Protein AF-A0A2D7J6Z0-F1 (afdb_monomer_lite)

Secondary structure (DSSP, 8-state):
--TT---TTEEEEEEEEE-SEEEEEGGGTEEEEE-SEEEEEEEEEE----STT------------TTS-GGGEEEEEEEEETTT--EEEEEEEEGGGS-SSSS-SSS-TTT-TTTTS--TT---SS-SSS-TTT-TTSSSSS-TT--S--B-TTS-B--SHHHHHHHHHHHHH----TTTGGGS-TTSSS--SHHHHHHHHHHHHHT--

Radius of gyration: 27.7 Å; chains: 1; bounding box: 62×42×74 Å

Sequence (209 aa):
MDADMSSSNQKVDIFVVEDNIWSYWQGASSYHNARNVARDWLSTEDLLIDTEGQSQTFSGTFSLSEDWNSDSIKIIATVQNYSTKQIYQVKQVNINDMNPDIDEDGVLNGEDNCVDLYNPGQEDQDNDSIGDVCDPCNNLVYVLGNMNGDTNIEGAPLINLMDVLSLLDYLISGDSYECQEPIMNINDDAHVNIVDAITLVQIIMNGNN

pLDDT: mean 87.45, std 8.26, range [46.09, 96.44]

Structure (mmCIF, N/CA/C/O backbone):
data_AF-A0A2D7J6Z0-F1
#
_entry.id   AF-A0A2D7J6Z0-F1
#
loop_
_atom_site.group_PDB
_atom_site.id
_atom_site.type_symbol
_atom_site.label_atom_id
_atom_site.label_alt_id
_atom_site.label_comp_id
_atom_site.label_asym_id
_atom_site.label_entity_id
_atom_site.label_seq_id
_atom_site.pdbx_PDB_ins_code
_atom_site.Cartn_x
_atom_site.Cartn_y
_atom_site.Cartn_z
_atom_site.occupancy
_atom_site.B_iso_or_equiv
_atom_site.auth_seq_id
_atom_site.auth_comp_id
_atom_site.auth_asym_id
_atom_site.auth_atom_id
_atom_site.pdbx_PDB_model_num
ATOM 1 N N . MET A 1 1 ? -9.854 17.611 2.974 1.00 51.47 1 MET A N 1
ATOM 2 C CA . MET A 1 1 ? -10.430 18.466 4.036 1.00 51.47 1 MET A CA 1
ATOM 3 C C . MET A 1 1 ? -10.834 19.765 3.368 1.00 51.47 1 MET A C 1
ATOM 5 O O . MET A 1 1 ? -10.036 20.256 2.583 1.00 51.47 1 MET A O 1
ATOM 9 N N . ASP A 1 2 ? -12.037 20.285 3.626 1.00 46.09 2 ASP A N 1
ATOM 10 C CA . ASP A 1 2 ? -12.405 21.632 3.161 1.00 46.09 2 ASP A CA 1
ATOM 11 C C . ASP A 1 2 ? -11.424 22.667 3.737 1.00 46.09 2 ASP A C 1
ATOM 13 O O . ASP A 1 2 ? -10.962 22.517 4.871 1.00 46.09 2 ASP A O 1
ATOM 17 N N . ALA A 1 3 ? -11.142 23.726 2.975 1.00 52.97 3 ALA A N 1
ATOM 18 C CA . ALA A 1 3 ? -10.122 24.748 3.254 1.00 52.97 3 ALA A CA 1
ATOM 19 C C . ALA A 1 3 ? -10.262 25.503 4.602 1.00 52.97 3 ALA A C 1
ATOM 21 O O . ALA A 1 3 ? -9.368 26.265 4.963 1.00 52.97 3 ALA A O 1
ATOM 22 N N . ASP A 1 4 ? -11.341 25.273 5.357 1.00 54.41 4 ASP A N 1
ATOM 23 C CA . ASP A 1 4 ? -11.628 25.894 6.658 1.00 54.41 4 ASP A CA 1
ATOM 24 C C . ASP A 1 4 ? -11.439 24.946 7.869 1.00 54.41 4 ASP A C 1
ATOM 26 O O . ASP A 1 4 ? -11.704 25.331 9.013 1.00 54.41 4 ASP A O 1
ATOM 30 N N . MET A 1 5 ? -10.991 23.699 7.669 1.00 59.19 5 MET A N 1
ATOM 31 C CA . MET A 1 5 ? -10.753 22.756 8.771 1.00 59.19 5 MET A CA 1
ATOM 32 C C . MET A 1 5 ? -9.323 22.869 9.318 1.00 59.19 5 MET A C 1
ATOM 34 O O . MET A 1 5 ? -8.372 22.413 8.698 1.00 59.19 5 MET A O 1
ATOM 38 N N . SER A 1 6 ? -9.169 23.433 10.521 1.00 64.50 6 SER A N 1
ATOM 39 C CA . SER A 1 6 ? -7.903 23.391 11.269 1.00 64.50 6 SER A CA 1
ATOM 40 C C . SER A 1 6 ? -7.754 22.064 12.020 1.00 64.50 6 SER A C 1
ATOM 42 O O . SER A 1 6 ? -8.636 21.695 12.798 1.00 64.50 6 SER A O 1
ATOM 44 N N . SER A 1 7 ? -6.611 21.398 11.859 1.00 65.69 7 SER A N 1
ATOM 45 C CA . SER A 1 7 ? -6.176 20.199 12.601 1.00 65.69 7 SER A CA 1
ATOM 46 C C . SER A 1 7 ? -5.909 20.436 14.096 1.00 65.69 7 SER A C 1
ATOM 48 O O . SER A 1 7 ? -5.656 19.496 14.851 1.00 65.69 7 SER A O 1
ATOM 50 N N . SER A 1 8 ? -5.964 21.688 14.567 1.00 76.38 8 SER A N 1
ATOM 51 C CA . SER A 1 8 ? -5.570 22.039 15.931 1.00 76.38 8 SER A CA 1
ATOM 52 C C . SER A 1 8 ? -6.382 21.272 16.983 1.00 76.38 8 SER A C 1
ATOM 54 O O . SER A 1 8 ? -7.611 21.374 17.052 1.00 76.38 8 SER A O 1
ATOM 56 N N . ASN A 1 9 ? -5.677 20.519 17.837 1.00 82.81 9 ASN A N 1
ATOM 57 C CA . ASN A 1 9 ? -6.238 19.650 18.879 1.00 82.81 9 ASN A CA 1
ATOM 58 C C . ASN A 1 9 ? -7.225 18.586 18.368 1.00 82.81 9 ASN A C 1
ATOM 60 O O . ASN A 1 9 ? -8.103 18.147 19.122 1.00 82.81 9 ASN A O 1
ATOM 64 N N . GLN A 1 10 ? -7.093 18.166 17.110 1.00 88.44 10 GLN A N 1
ATOM 65 C CA . GLN A 1 10 ? -7.800 17.006 16.589 1.00 88.44 10 GLN A CA 1
ATOM 66 C C . GLN A 1 10 ? -7.002 15.736 16.866 1.00 88.44 10 GLN A C 1
ATOM 68 O O . GLN A 1 10 ? -5.791 15.687 16.659 1.00 88.44 10 GLN A O 1
ATOM 73 N N . LYS A 1 11 ? -7.698 14.705 17.339 1.00 90.81 11 LYS A N 1
ATOM 74 C CA . LYS A 1 11 ? -7.132 13.375 17.536 1.00 90.81 11 LYS A CA 1
ATOM 75 C C . LYS A 1 11 ? -7.984 12.331 16.839 1.00 90.81 11 LYS A C 1
ATOM 77 O O . LYS A 1 11 ? -9.201 12.508 16.701 1.00 90.81 11 LYS A O 1
ATOM 82 N N . VAL A 1 12 ? -7.326 11.258 16.426 1.00 91.75 12 VAL A N 1
ATOM 83 C CA . VAL A 1 12 ? -7.966 10.033 15.965 1.00 91.75 12 VAL A CA 1
ATOM 84 C C . VAL A 1 12 ? -7.971 9.045 17.117 1.00 91.75 12 VAL A C 1
ATOM 86 O O . VAL A 1 12 ? -6.923 8.741 17.683 1.00 91.75 12 VAL A O 1
ATOM 89 N N . ASP A 1 13 ? -9.155 8.547 17.445 1.00 92.06 13 ASP A N 1
ATOM 90 C CA . ASP A 1 13 ? -9.331 7.461 18.396 1.00 92.06 13 ASP A CA 1
ATOM 91 C C . ASP A 1 13 ? -9.832 6.214 17.682 1.00 92.06 13 ASP A C 1
ATOM 93 O O . ASP A 1 13 ? -10.752 6.294 16.862 1.00 92.06 13 ASP A O 1
ATOM 97 N N . ILE A 1 14 ? -9.234 5.067 18.000 1.00 91.62 14 ILE A N 1
ATOM 98 C CA . ILE A 1 14 ? -9.569 3.776 17.397 1.00 91.62 14 ILE A CA 1
ATOM 99 C C . ILE A 1 14 ? -9.935 2.787 18.503 1.00 91.62 14 ILE A C 1
ATOM 101 O O . ILE A 1 14 ? -9.142 2.519 19.409 1.00 91.62 14 ILE A O 1
ATOM 105 N N . PHE A 1 15 ? -11.136 2.220 18.408 1.00 91.69 15 PHE A N 1
ATOM 106 C CA . PHE A 1 15 ? -11.700 1.297 19.392 1.00 91.69 15 PHE A CA 1
ATOM 107 C C . PHE A 1 15 ? -12.064 -0.037 18.758 1.00 91.69 15 PHE A C 1
ATOM 109 O O . PHE A 1 15 ? -12.627 -0.075 17.660 1.00 91.69 15 PHE A O 1
ATOM 116 N N . VAL A 1 16 ? -11.866 -1.115 19.515 1.00 92.69 16 VAL A N 1
ATOM 117 C CA . VAL A 1 16 ? -12.489 -2.412 19.236 1.00 92.69 16 VAL A CA 1
ATOM 118 C C . VAL A 1 16 ? -13.785 -2.485 20.022 1.00 92.69 16 VAL A C 1
ATOM 120 O O . VAL A 1 16 ? -13.815 -2.280 21.239 1.00 92.69 16 VAL A O 1
ATOM 123 N N . VAL A 1 17 ? -14.875 -2.765 19.323 1.00 94.19 17 VAL A N 1
ATOM 124 C CA . VAL A 1 17 ? -16.220 -2.752 19.881 1.00 94.19 17 VAL A CA 1
ATOM 125 C C . VAL A 1 17 ? -16.895 -4.077 19.580 1.00 94.19 17 VAL A C 1
ATOM 127 O O . VAL A 1 17 ? -16.947 -4.504 18.432 1.00 94.19 17 VAL A O 1
ATOM 130 N N . GLU A 1 18 ? -17.459 -4.696 20.612 1.00 92.94 18 GLU A N 1
ATOM 131 C CA . GLU A 1 18 ? -18.307 -5.873 20.462 1.00 92.94 18 GLU A CA 1
ATOM 132 C C . GLU A 1 18 ? -19.776 -5.455 20.544 1.00 92.94 18 GLU A C 1
ATOM 134 O O . GLU A 1 18 ? -20.202 -4.742 21.463 1.00 92.94 18 GLU A O 1
ATOM 139 N N . ASP A 1 19 ? -20.555 -5.863 19.550 1.00 92.19 19 ASP A N 1
ATOM 140 C CA . ASP A 1 19 ? -21.987 -5.613 19.494 1.00 92.19 19 ASP A CA 1
ATOM 141 C C . ASP A 1 19 ? -22.798 -6.845 19.929 1.00 92.19 19 ASP A C 1
ATOM 143 O O . ASP A 1 19 ? -22.300 -7.961 19.987 1.00 92.19 19 ASP A O 1
ATOM 147 N N . ASN A 1 20 ? -24.078 -6.643 20.240 1.00 90.75 20 ASN A N 1
ATOM 148 C CA . ASN A 1 20 ? -25.047 -7.724 20.459 1.00 90.75 20 ASN A CA 1
ATOM 149 C C . ASN A 1 20 ? -24.684 -8.773 21.545 1.00 90.75 20 ASN A C 1
ATOM 151 O O . ASN A 1 20 ? -24.945 -9.964 21.381 1.00 90.75 20 ASN A O 1
ATOM 155 N N . ILE A 1 21 ? -24.134 -8.339 22.682 1.00 90.50 21 ILE A N 1
ATOM 156 C CA . ILE A 1 21 ? -23.709 -9.240 23.768 1.00 90.50 21 ILE A CA 1
ATOM 157 C C . ILE A 1 21 ? -24.884 -9.575 24.685 1.00 90.50 21 ILE A C 1
ATOM 159 O O . ILE A 1 21 ? -25.426 -8.695 25.364 1.00 90.50 21 ILE A O 1
ATOM 163 N N . TRP A 1 22 ? -25.246 -10.852 24.783 1.00 90.25 22 TRP A N 1
ATOM 164 C CA . TRP A 1 22 ? -26.324 -11.290 25.666 1.00 90.25 22 TRP A CA 1
ATOM 165 C C . TRP A 1 22 ? -25.923 -11.179 27.142 1.00 90.25 22 TRP A C 1
ATOM 167 O O . TRP A 1 22 ? -25.028 -11.877 27.614 1.00 90.25 22 TRP A O 1
ATOM 177 N N . SER A 1 23 ? -26.583 -10.292 27.889 1.00 88.50 23 SER A N 1
ATOM 178 C CA . SER A 1 23 ? -26.212 -9.965 29.271 1.00 88.50 23 SER A CA 1
ATOM 179 C C . SER A 1 23 ? -27.435 -9.807 30.175 1.00 88.50 23 SER A C 1
ATOM 181 O O . SER A 1 23 ? -28.503 -9.373 29.744 1.00 88.50 23 SER A O 1
ATOM 183 N N . TYR A 1 24 ? -27.286 -10.167 31.454 1.00 91.50 24 TYR A N 1
ATOM 184 C CA . TYR A 1 24 ? -28.338 -9.992 32.458 1.00 91.50 24 TYR A CA 1
ATOM 185 C C . TYR A 1 24 ? -28.271 -8.601 33.086 1.00 91.50 24 TYR A C 1
ATOM 187 O O . TYR A 1 24 ? -27.255 -8.219 33.670 1.00 91.50 24 TYR A O 1
ATOM 195 N N . TRP A 1 25 ? -29.359 -7.841 32.996 1.00 90.31 25 TRP A N 1
ATOM 196 C CA . TRP A 1 25 ? -29.419 -6.469 33.487 1.00 90.31 25 TRP A CA 1
ATOM 197 C C . TRP A 1 25 ? -30.133 -6.446 34.832 1.00 90.31 25 TRP A C 1
ATOM 199 O O . TRP A 1 25 ? -31.361 -6.494 34.897 1.00 90.31 25 TRP A O 1
ATOM 209 N N . GLN A 1 26 ? -29.367 -6.332 35.921 1.00 91.69 26 GLN A N 1
ATOM 210 C CA . GLN A 1 26 ? -29.916 -6.359 37.284 1.00 91.69 26 GLN A CA 1
ATOM 211 C C . GLN A 1 26 ? -31.020 -5.311 37.499 1.00 91.69 26 GLN A C 1
ATOM 213 O O . GLN A 1 26 ? -32.045 -5.622 38.099 1.00 91.69 26 GLN A O 1
ATOM 218 N N . GLY A 1 27 ? -30.853 -4.101 36.952 1.00 91.38 27 GLY A N 1
ATOM 219 C CA . GLY A 1 27 ? -31.847 -3.029 37.073 1.00 91.38 27 GLY A CA 1
ATOM 220 C C . GLY A 1 27 ? -33.187 -3.330 36.391 1.00 91.38 27 GLY A C 1
ATOM 221 O O . GLY A 1 27 ? -34.221 -2.870 36.863 1.00 91.38 27 GLY A O 1
ATOM 222 N N . ALA A 1 28 ? -33.184 -4.128 35.320 1.00 90.25 28 ALA A N 1
ATOM 223 C CA . ALA A 1 28 ? -34.382 -4.504 34.567 1.00 90.25 28 ALA A CA 1
ATOM 224 C C . ALA A 1 28 ? -34.867 -5.934 34.877 1.00 90.25 28 ALA A C 1
ATOM 226 O O . ALA A 1 28 ? -35.886 -6.361 34.336 1.00 90.25 28 ALA A O 1
ATOM 227 N N . SER A 1 29 ? -34.136 -6.683 35.716 1.00 94.19 29 SER A N 1
ATOM 228 C CA . SER A 1 29 ? -34.394 -8.094 36.052 1.00 94.19 29 SER A CA 1
ATOM 229 C C . SER A 1 29 ? -34.670 -8.983 34.830 1.00 94.19 29 SER A C 1
ATOM 231 O O . SER A 1 29 ? -35.537 -9.854 34.848 1.00 94.19 29 SER A O 1
ATOM 233 N N . SER A 1 30 ? -33.957 -8.726 33.736 1.00 95.06 30 SER A N 1
ATOM 234 C CA . SER A 1 30 ? -34.176 -9.354 32.432 1.00 95.06 30 SER A CA 1
ATOM 235 C C . SER A 1 30 ? -32.873 -9.430 31.643 1.00 95.06 30 SER A C 1
ATOM 237 O O . SER A 1 30 ? -31.905 -8.723 31.936 1.00 95.06 30 SER A O 1
ATOM 239 N N . TYR A 1 31 ? -32.836 -10.327 30.659 1.00 91.94 31 TYR A N 1
ATOM 240 C CA . TYR A 1 31 ? -31.720 -10.429 29.727 1.00 91.94 31 TYR A CA 1
ATOM 241 C C . TYR A 1 31 ? -31.951 -9.539 28.510 1.00 91.94 31 TYR A C 1
ATOM 243 O O . TYR A 1 31 ? -33.041 -9.530 27.937 1.00 91.94 31 TYR A O 1
ATOM 251 N N . HIS A 1 32 ? -30.903 -8.825 28.111 1.00 92.00 32 HIS A N 1
ATOM 252 C CA . HIS A 1 32 ? -30.892 -7.946 26.950 1.00 92.00 32 HIS A CA 1
ATOM 253 C C . HIS A 1 32 ? -29.538 -8.016 26.235 1.00 92.00 32 HIS A C 1
ATOM 255 O O . HIS A 1 32 ? -28.520 -8.392 26.818 1.00 92.00 32 HIS A O 1
ATOM 261 N N . ASN A 1 33 ? -29.524 -7.614 24.963 1.00 90.75 33 ASN A N 1
ATOM 262 C CA . ASN A 1 33 ? -28.290 -7.449 24.205 1.00 90.75 33 ASN A CA 1
ATOM 263 C C . ASN A 1 33 ? -27.656 -6.097 24.535 1.00 90.75 33 ASN A C 1
ATOM 265 O O . ASN A 1 33 ? -28.218 -5.049 24.206 1.00 90.75 33 ASN A O 1
ATOM 269 N N . ALA A 1 34 ? -26.482 -6.117 25.161 1.00 90.69 34 ALA A N 1
ATOM 270 C CA . ALA A 1 34 ? -25.641 -4.937 25.261 1.00 90.69 34 ALA A CA 1
ATOM 271 C C . ALA A 1 34 ? -25.085 -4.620 23.868 1.00 90.69 34 ALA A C 1
ATOM 273 O O . ALA A 1 34 ? -24.570 -5.498 23.175 1.00 90.69 34 ALA A O 1
ATOM 274 N N . ARG A 1 35 ? -25.252 -3.369 23.440 1.00 91.31 35 ARG A N 1
ATOM 275 C CA . ARG A 1 35 ? -24.878 -2.905 22.104 1.00 91.31 35 ARG A CA 1
ATOM 276 C C . ARG A 1 35 ? -23.649 -2.014 22.181 1.00 91.31 35 ARG A C 1
ATOM 278 O O . ARG A 1 35 ? -23.560 -1.200 23.096 1.00 91.31 35 ARG A O 1
ATOM 285 N N . ASN A 1 36 ? -22.771 -2.119 21.188 1.00 91.19 36 ASN A N 1
ATOM 286 C CA . ASN A 1 36 ? -21.586 -1.270 21.025 1.00 91.19 36 ASN A CA 1
ATOM 287 C C . ASN A 1 36 ? -20.704 -1.165 22.281 1.00 91.19 36 ASN A C 1
ATOM 289 O O . ASN A 1 36 ? -20.314 -0.067 22.683 1.00 91.19 36 ASN A O 1
ATOM 293 N N . VAL A 1 37 ? -20.414 -2.289 22.932 1.00 91.94 37 VAL A N 1
ATOM 294 C CA . VAL A 1 37 ? -19.592 -2.268 24.140 1.00 91.94 37 VAL A CA 1
ATOM 295 C C . VAL A 1 37 ? -18.124 -2.212 23.732 1.00 91.94 37 VAL A C 1
ATOM 297 O O . VAL A 1 37 ? -17.613 -3.147 23.118 1.00 91.94 37 VAL A O 1
ATOM 300 N N . ALA A 1 38 ? -17.447 -1.118 24.081 1.00 91.75 38 ALA A N 1
ATOM 301 C CA . ALA A 1 38 ? -16.010 -0.990 23.878 1.00 91.75 38 ALA A CA 1
ATOM 302 C C . ALA A 1 38 ? -15.279 -2.093 24.653 1.00 91.75 38 ALA A C 1
ATOM 304 O O . ALA A 1 38 ? -15.510 -2.287 25.851 1.00 91.75 38 ALA A O 1
ATOM 305 N N . ARG A 1 39 ? -14.446 -2.843 23.939 1.00 90.69 39 ARG A N 1
ATOM 306 C CA . ARG A 1 39 ? -13.638 -3.938 24.472 1.00 90.69 39 ARG A CA 1
ATOM 307 C C . ARG A 1 39 ? -12.197 -3.529 24.663 1.00 90.69 39 ARG A C 1
ATOM 309 O O . ARG A 1 39 ? -11.614 -3.865 25.687 1.00 90.69 39 ARG A O 1
ATOM 316 N N . ASP A 1 40 ? -11.672 -2.788 23.698 1.00 89.25 40 ASP A N 1
ATOM 317 C CA . ASP A 1 40 ? -10.294 -2.338 23.714 1.00 89.25 40 ASP A CA 1
ATOM 318 C C . ASP A 1 40 ? -10.162 -0.937 23.116 1.00 89.25 40 ASP A C 1
ATOM 320 O O . ASP A 1 40 ? -10.960 -0.518 22.269 1.00 89.25 40 ASP A O 1
ATOM 324 N N . TRP A 1 41 ? -9.146 -0.220 23.581 1.00 87.44 41 TRP A N 1
ATOM 325 C CA . TRP A 1 41 ? -8.800 1.124 23.146 1.00 87.44 41 TRP A CA 1
ATOM 326 C C . TRP A 1 41 ? -7.407 1.076 22.527 1.00 87.44 41 TRP A C 1
ATOM 328 O O . TRP A 1 41 ? -6.407 1.052 23.241 1.00 87.44 41 TRP A O 1
ATOM 338 N N . LEU A 1 42 ? -7.346 1.040 21.195 1.00 83.50 42 LEU A N 1
ATOM 339 C CA . LEU A 1 42 ? -6.110 0.723 20.478 1.00 83.50 42 LEU A CA 1
ATOM 340 C C . LEU A 1 42 ? -5.167 1.911 20.399 1.00 83.50 42 LEU A C 1
ATOM 342 O O . LEU A 1 42 ? -3.971 1.772 20.636 1.00 83.50 42 LEU A O 1
ATOM 346 N N . SER A 1 43 ? -5.705 3.078 20.050 1.00 82.31 43 SER A N 1
ATOM 347 C CA . SER A 1 43 ? -4.895 4.273 19.856 1.00 82.31 43 SER A CA 1
ATOM 348 C C . SER A 1 43 ? -5.699 5.550 20.093 1.00 82.31 43 SER A C 1
ATOM 350 O O . SER A 1 43 ? -6.904 5.603 19.836 1.00 82.31 43 SER A O 1
ATOM 352 N N . THR A 1 44 ? -4.990 6.563 20.590 1.00 86.25 44 THR A N 1
ATOM 353 C CA . THR A 1 44 ? -5.378 7.975 20.605 1.00 86.25 44 THR A CA 1
ATOM 354 C C . THR A 1 44 ? -4.175 8.767 20.119 1.00 86.25 44 THR A C 1
ATOM 356 O O . THR A 1 44 ? -3.239 9.013 20.885 1.00 86.25 44 THR A O 1
ATOM 359 N N . GLU A 1 45 ? -4.200 9.185 18.861 1.00 87.81 45 GLU A N 1
ATOM 360 C CA . GLU A 1 45 ? -3.077 9.872 18.222 1.00 87.81 45 GLU A CA 1
ATOM 361 C C . GLU A 1 45 ? -3.480 11.241 17.686 1.00 87.81 45 GLU A C 1
ATOM 363 O O . GLU A 1 45 ? -4.635 11.481 17.333 1.00 87.81 45 GLU A O 1
ATOM 368 N N . ASP A 1 46 ? -2.520 12.165 17.670 1.00 88.19 46 ASP A N 1
ATOM 369 C CA . ASP A 1 46 ? -2.729 13.509 17.140 1.00 88.19 46 ASP A CA 1
ATOM 370 C C . ASP A 1 46 ? -2.808 13.465 15.608 1.00 88.19 46 ASP A C 1
ATOM 372 O O . ASP A 1 46 ? -1.974 12.848 14.939 1.00 88.19 46 ASP A O 1
ATOM 376 N N . LEU A 1 47 ? -3.821 14.133 15.054 1.00 86.62 47 LEU A N 1
ATOM 377 C CA . LEU A 1 47 ? -3.986 14.272 13.613 1.00 86.62 47 LEU A CA 1
ATOM 378 C C . LEU A 1 47 ? -3.154 15.464 13.125 1.00 86.62 47 LEU A C 1
ATOM 380 O O . LEU A 1 47 ? -3.380 16.591 13.564 1.00 86.62 47 LEU A O 1
ATOM 384 N N . LEU A 1 48 ? -2.211 15.214 12.216 1.00 85.19 48 LEU A N 1
ATOM 385 C CA . LEU A 1 48 ? -1.237 16.205 11.731 1.00 85.19 48 LEU A CA 1
ATOM 386 C C . LEU A 1 48 ? -1.504 16.667 10.287 1.00 85.19 48 LEU A C 1
ATOM 388 O O . LEU A 1 48 ? -0.662 17.319 9.676 1.00 85.19 48 LEU A O 1
ATOM 392 N N . ILE A 1 49 ? -2.649 16.289 9.717 1.00 80.88 49 ILE A N 1
ATOM 393 C CA . ILE A 1 49 ? -3.035 16.647 8.349 1.00 80.88 49 ILE A CA 1
ATOM 394 C C . ILE A 1 49 ? -3.527 18.098 8.332 1.00 80.88 49 ILE A C 1
ATOM 396 O O . ILE A 1 49 ? -4.592 18.391 8.872 1.00 80.88 49 ILE A O 1
ATOM 400 N N . ASP A 1 50 ? -2.779 18.978 7.666 1.00 75.19 50 ASP A N 1
ATOM 401 C CA . ASP A 1 50 ? -3.043 20.424 7.650 1.00 75.19 50 ASP A CA 1
ATOM 402 C C . ASP A 1 50 ? -3.475 20.952 6.275 1.00 75.19 50 ASP A C 1
ATOM 404 O O . ASP A 1 50 ? -4.047 22.038 6.177 1.00 75.19 50 ASP A O 1
ATOM 408 N N . THR A 1 51 ? -3.188 20.212 5.201 1.00 75.38 51 THR A N 1
ATOM 409 C CA . THR A 1 51 ? -3.444 20.646 3.817 1.00 75.38 51 THR A CA 1
ATOM 410 C C . THR A 1 51 ? -4.200 19.594 3.011 1.00 75.38 51 THR A C 1
ATOM 412 O O . THR A 1 51 ? -4.194 18.403 3.324 1.00 75.38 51 THR A O 1
ATOM 415 N N . GLU A 1 52 ? -4.897 20.040 1.966 1.00 74.31 52 GLU A N 1
ATOM 416 C CA . GLU A 1 52 ? -5.615 19.149 1.059 1.00 74.31 52 GLU A CA 1
ATOM 417 C C . GLU A 1 52 ? -4.639 18.239 0.293 1.00 74.31 52 GLU A C 1
ATOM 419 O O . GLU A 1 52 ? -3.581 18.680 -0.146 1.00 74.31 52 GLU A O 1
ATOM 424 N N . GLY A 1 53 ? -4.986 16.956 0.155 1.00 75.00 53 GLY A N 1
ATOM 425 C CA . GLY A 1 53 ? -4.149 15.943 -0.500 1.00 75.00 53 GLY A CA 1
ATOM 426 C C . GLY A 1 53 ? -3.163 15.219 0.423 1.00 75.00 53 GLY A C 1
ATOM 427 O O . GLY A 1 53 ? -2.623 14.191 0.029 1.00 75.00 53 GLY A O 1
ATOM 428 N N . GLN A 1 54 ? -2.959 15.687 1.659 1.00 79.25 54 GLN A N 1
ATOM 429 C CA . GLN A 1 54 ? -2.177 14.948 2.651 1.00 79.25 54 GLN A CA 1
ATOM 430 C C . GLN A 1 54 ? -2.966 13.762 3.221 1.00 79.25 54 GLN A C 1
ATOM 432 O O . GLN A 1 54 ? -4.162 13.864 3.509 1.00 79.25 54 GLN A O 1
ATOM 437 N N . SER A 1 55 ? -2.271 12.648 3.433 1.00 82.81 55 SER A N 1
ATOM 438 C CA . SER A 1 55 ? -2.770 11.467 4.131 1.00 82.81 55 SER A CA 1
ATOM 439 C C . SER A 1 55 ? -1.874 11.150 5.329 1.00 82.81 55 SER A C 1
ATOM 441 O O . SER A 1 55 ? -0.692 11.493 5.361 1.00 82.81 55 SER A O 1
ATOM 443 N N . GLN A 1 56 ? -2.454 10.518 6.345 1.00 84.19 56 GLN A N 1
ATOM 444 C CA . GLN A 1 56 ? -1.736 10.016 7.511 1.00 84.19 56 GLN A CA 1
ATOM 445 C C . GLN A 1 56 ? -2.281 8.632 7.839 1.00 84.19 56 GLN A C 1
ATOM 447 O O . GLN A 1 56 ? -3.498 8.431 7.872 1.00 84.19 56 GLN A O 1
ATOM 452 N N . THR A 1 57 ? -1.373 7.696 8.091 1.00 84.44 57 THR A N 1
ATOM 453 C CA . THR A 1 57 ? -1.709 6.311 8.415 1.00 84.44 57 THR A CA 1
ATOM 454 C C . THR A 1 57 ? -1.505 6.071 9.901 1.00 84.44 57 THR A C 1
ATOM 456 O O . THR A 1 57 ? -0.450 6.384 10.449 1.00 84.44 57 THR A O 1
ATOM 459 N N . PHE A 1 58 ? -2.517 5.485 10.533 1.00 84.25 58 PHE A N 1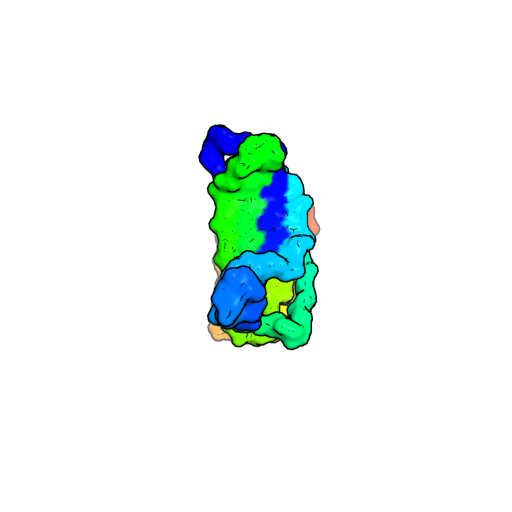
ATOM 460 C CA . PHE A 1 58 ? -2.477 5.020 11.914 1.00 84.25 58 PHE A CA 1
ATOM 461 C C . PHE A 1 58 ? -2.504 3.497 11.897 1.00 84.25 58 PHE A C 1
ATOM 463 O O . PHE A 1 58 ? -3.276 2.903 11.143 1.00 84.25 58 PHE A O 1
ATOM 470 N N . SER A 1 59 ? -1.667 2.867 12.714 1.00 80.44 59 SER A N 1
ATOM 471 C CA . SER A 1 59 ? -1.572 1.410 12.789 1.00 80.44 59 SER A CA 1
ATOM 472 C C . SER A 1 59 ? -1.703 0.947 14.232 1.00 80.44 59 SER A C 1
ATOM 474 O O . SER A 1 59 ? -1.363 1.663 15.171 1.00 80.44 59 SER A O 1
ATOM 476 N N . GLY A 1 60 ? -2.243 -0.251 14.414 1.00 81.44 60 GLY A N 1
ATOM 477 C CA . GLY A 1 60 ? -2.446 -0.843 15.724 1.00 81.44 60 GLY A CA 1
ATOM 478 C C . GLY A 1 60 ? -2.765 -2.320 15.589 1.00 81.44 60 GLY A C 1
ATOM 479 O O . GLY A 1 60 ? -3.220 -2.780 14.544 1.00 81.44 60 GLY A O 1
ATOM 480 N N . THR A 1 61 ? -2.523 -3.064 16.658 1.00 83.44 61 THR A N 1
ATOM 481 C CA . THR A 1 61 ? -2.778 -4.503 16.715 1.00 83.44 61 THR A CA 1
ATOM 482 C C . THR A 1 61 ? -3.610 -4.813 17.939 1.00 83.44 61 THR A C 1
ATOM 484 O O . THR A 1 61 ? -3.382 -4.239 19.003 1.00 83.44 61 THR A O 1
ATOM 487 N N . PHE A 1 62 ? -4.524 -5.763 17.810 1.00 86.38 62 PHE A N 1
ATOM 488 C CA . PHE A 1 62 ? -5.290 -6.285 18.930 1.00 86.38 62 PHE A CA 1
ATOM 489 C C . PHE A 1 62 ? -5.411 -7.796 18.811 1.00 86.38 62 PHE A C 1
ATOM 491 O O . PHE A 1 62 ? -5.180 -8.375 17.751 1.00 86.38 62 PHE A O 1
ATOM 498 N N . SER A 1 63 ? -5.753 -8.444 19.916 1.00 86.25 63 SER A N 1
ATOM 499 C CA . SER A 1 63 ? -5.992 -9.882 19.955 1.00 86.25 63 SER A CA 1
ATOM 500 C C . SER A 1 63 ? -7.429 -10.138 20.371 1.00 86.25 63 SER A C 1
ATOM 502 O O . SER A 1 63 ? -7.937 -9.507 21.298 1.00 86.25 63 SER A O 1
ATOM 504 N N . LEU A 1 64 ? -8.089 -11.063 19.680 1.00 84.50 64 LEU A N 1
ATOM 505 C CA . LEU A 1 64 ? -9.432 -11.496 20.041 1.00 84.50 64 LEU A CA 1
ATOM 506 C C . LEU A 1 64 ? -9.359 -12.397 21.275 1.00 84.50 64 LEU A C 1
ATOM 508 O O . LEU A 1 64 ? -8.604 -13.368 21.298 1.00 84.50 64 LEU A O 1
ATOM 512 N N . SER A 1 65 ? -10.145 -12.069 22.298 1.00 84.81 65 SER A N 1
ATOM 513 C CA . SER A 1 65 ? -10.344 -12.963 23.440 1.00 84.81 65 SER A CA 1
ATOM 514 C C . SER A 1 65 ? -11.237 -14.139 23.041 1.00 84.81 65 SER A C 1
ATOM 516 O O . SER A 1 65 ? -12.184 -13.959 22.276 1.00 84.81 65 SER A O 1
ATOM 518 N N . GLU A 1 66 ? -11.000 -15.317 23.623 1.00 84.12 66 GLU A N 1
ATOM 519 C CA . GLU A 1 66 ? -11.855 -16.504 23.443 1.00 84.12 66 GLU A CA 1
ATOM 520 C C . GLU A 1 66 ? -13.301 -16.277 23.925 1.00 84.12 66 GLU A C 1
ATOM 522 O O . GLU A 1 66 ? -14.224 -16.951 23.475 1.00 84.12 66 GLU A O 1
ATOM 527 N N . ASP A 1 67 ? -13.506 -15.308 24.821 1.00 83.62 67 ASP A N 1
ATOM 528 C CA . ASP A 1 67 ? -14.818 -14.964 25.379 1.00 83.62 67 ASP A CA 1
ATOM 529 C C . ASP A 1 67 ? -15.647 -14.022 24.483 1.00 83.62 67 ASP A C 1
ATOM 531 O O . ASP A 1 67 ? -16.769 -13.658 24.848 1.00 83.62 67 ASP A O 1
ATOM 535 N N . TRP A 1 68 ? -15.099 -13.555 23.357 1.00 86.25 68 TRP A N 1
ATOM 536 C CA . TRP A 1 68 ? -15.764 -12.602 22.464 1.00 86.25 68 TRP A CA 1
ATOM 537 C C . TRP A 1 68 ? -16.394 -13.310 21.269 1.00 86.25 68 TRP A C 1
ATOM 539 O O . TRP A 1 68 ? -15.850 -14.277 20.738 1.00 86.25 68 TRP A O 1
ATOM 549 N N . ASN A 1 69 ? -17.521 -12.792 20.788 1.00 85.19 69 ASN A N 1
ATOM 550 C CA . ASN A 1 69 ? -18.098 -13.245 19.530 1.00 85.19 69 ASN A CA 1
ATOM 551 C C . ASN A 1 69 ? -17.471 -12.485 18.352 1.00 85.19 69 ASN A C 1
ATOM 553 O O . ASN A 1 69 ? -17.863 -11.346 18.093 1.00 85.19 69 ASN A O 1
ATOM 557 N N . SER A 1 70 ? -16.552 -13.128 17.621 1.00 81.56 70 SER A N 1
ATOM 558 C CA . SER A 1 70 ? -15.852 -12.557 16.456 1.00 81.56 70 SER A CA 1
ATOM 559 C C . SER A 1 70 ? -16.797 -11.950 15.417 1.00 81.56 70 SER A C 1
ATOM 561 O O . SER A 1 70 ? -16.523 -10.865 14.915 1.00 81.56 70 SER A O 1
ATOM 563 N N . ASP A 1 71 ? -17.954 -12.570 15.173 1.00 84.38 71 ASP A N 1
ATOM 564 C CA . ASP A 1 71 ? -18.922 -12.102 14.169 1.00 84.38 71 ASP A CA 1
ATOM 565 C C . ASP A 1 71 ? -19.575 -10.768 14.540 1.00 84.38 71 ASP A C 1
ATOM 567 O O . ASP A 1 71 ? -20.135 -10.064 13.696 1.00 84.38 71 ASP A O 1
ATOM 571 N N . SER A 1 72 ? -19.521 -10.416 15.824 1.00 89.44 72 SER A N 1
ATOM 572 C CA . SER A 1 72 ? -20.080 -9.178 16.360 1.00 89.44 72 SER A CA 1
ATOM 573 C C . SER A 1 72 ? -19.011 -8.134 16.692 1.00 89.44 72 SER A C 1
ATOM 575 O O . SER A 1 72 ? -19.342 -7.102 17.284 1.00 89.44 72 SER A O 1
ATOM 577 N N . ILE A 1 73 ? -17.749 -8.369 16.318 1.00 90.94 73 ILE A N 1
ATOM 578 C CA . ILE A 1 73 ? -16.659 -7.413 16.518 1.00 90.94 73 ILE A CA 1
ATOM 579 C C . ILE A 1 73 ? -16.592 -6.422 15.359 1.00 90.94 73 ILE A C 1
ATOM 581 O O . ILE A 1 73 ? -16.702 -6.757 14.181 1.00 90.94 73 ILE A O 1
ATOM 585 N N . LYS A 1 74 ? -16.367 -5.161 15.709 1.00 92.50 74 LYS A N 1
ATOM 586 C CA . LYS A 1 74 ? -16.124 -4.081 14.762 1.00 92.50 74 LYS A CA 1
ATOM 587 C C . LYS A 1 74 ? -15.064 -3.125 15.275 1.00 92.50 74 LYS A C 1
ATOM 589 O O . LYS A 1 74 ? -14.918 -2.925 16.481 1.00 92.50 74 LYS A O 1
ATOM 594 N N . ILE A 1 75 ? -14.377 -2.486 14.341 1.00 91.88 75 ILE A N 1
ATOM 595 C CA . ILE A 1 75 ? -13.461 -1.385 14.615 1.00 91.88 75 ILE A CA 1
ATOM 596 C C . ILE A 1 75 ? -14.222 -0.087 14.376 1.00 91.88 75 ILE A C 1
ATOM 598 O O . ILE A 1 75 ? -14.882 0.075 13.346 1.00 91.88 75 ILE A O 1
ATOM 602 N N . ILE A 1 76 ? -14.158 0.831 15.337 1.00 92.75 76 ILE A N 1
ATOM 603 C CA . ILE A 1 76 ? -14.708 2.182 15.213 1.00 92.75 76 ILE A CA 1
ATOM 604 C C . ILE A 1 76 ? -13.556 3.172 15.316 1.00 92.75 76 ILE A C 1
ATOM 606 O O . ILE A 1 76 ? -12.840 3.174 16.312 1.00 92.75 76 ILE A O 1
ATOM 610 N N . ALA A 1 77 ? -13.418 4.031 14.310 1.00 92.62 77 ALA A N 1
ATOM 611 C CA . ALA A 1 77 ? -12.478 5.141 14.304 1.00 92.62 77 ALA A CA 1
ATOM 612 C C . ALA A 1 77 ? -13.238 6.470 14.364 1.00 92.62 77 ALA A C 1
ATOM 614 O O . ALA A 1 77 ? -14.203 6.678 13.618 1.00 92.62 77 ALA A O 1
ATOM 615 N N . THR A 1 78 ? -12.808 7.377 15.238 1.00 93.00 78 THR A N 1
ATOM 616 C CA . THR A 1 78 ? -13.417 8.702 15.400 1.00 93.00 78 THR A CA 1
ATOM 617 C C . THR A 1 78 ? -12.381 9.803 15.315 1.00 93.00 78 THR A C 1
ATOM 619 O O . THR A 1 78 ? -11.340 9.715 15.957 1.00 93.00 78 THR A O 1
ATOM 622 N N . VAL A 1 79 ? -12.702 10.867 14.583 1.00 91.38 79 VAL A N 1
ATOM 623 C CA . VAL A 1 79 ? -11.922 12.108 14.567 1.00 91.38 79 VAL A CA 1
ATOM 624 C C . VAL A 1 79 ? -12.642 13.121 15.442 1.00 91.38 79 VAL A C 1
ATOM 626 O O . VAL A 1 79 ? -13.768 13.524 15.125 1.00 91.38 79 VAL A O 1
ATOM 629 N N . GLN A 1 80 ? -12.014 13.533 16.541 1.00 91.69 80 GLN A N 1
ATOM 630 C CA . GLN A 1 80 ? -12.610 14.480 17.481 1.00 91.69 80 GLN A CA 1
ATOM 631 C C . GLN A 1 80 ? -11.648 15.583 17.909 1.00 91.69 80 GLN A C 1
ATOM 633 O O . GLN A 1 80 ? -10.444 15.379 18.056 1.00 91.69 80 GLN A O 1
ATOM 638 N N . ASN A 1 81 ? -12.200 16.767 18.173 1.00 90.00 81 ASN A N 1
ATOM 639 C CA . ASN A 1 81 ? -11.468 17.841 18.823 1.00 90.00 81 ASN A CA 1
ATOM 640 C C . ASN A 1 81 ? -11.466 17.641 20.343 1.00 90.00 81 ASN A C 1
ATOM 642 O O . ASN A 1 81 ? -12.518 17.633 20.989 1.00 90.00 81 ASN A O 1
ATOM 646 N N . TYR A 1 82 ? -10.286 17.560 20.950 1.00 88.69 82 TYR A N 1
ATOM 647 C CA . TYR A 1 82 ? -10.174 17.307 22.386 1.00 88.69 82 TYR A CA 1
ATOM 648 C C . TYR A 1 82 ? -10.475 18.526 23.264 1.00 88.69 82 TYR A C 1
ATOM 650 O O . TYR A 1 82 ? -10.766 18.348 24.452 1.00 88.69 82 TYR A O 1
ATOM 658 N N . SER A 1 83 ? -10.447 19.741 22.715 1.00 89.25 83 SER A N 1
ATOM 659 C CA . SER A 1 83 ? -10.816 20.965 23.433 1.00 89.25 83 SER A CA 1
ATOM 660 C C . SER A 1 83 ? -12.322 21.210 23.408 1.00 89.25 83 SER A C 1
ATOM 662 O O . SER A 1 83 ? -12.921 21.395 24.465 1.00 89.25 83 SER A O 1
ATOM 664 N N . THR A 1 84 ? -12.946 21.187 22.228 1.00 90.19 84 THR A N 1
ATOM 665 C CA . THR A 1 84 ? -14.386 21.472 22.073 1.00 90.19 84 THR A CA 1
ATOM 666 C C . THR A 1 84 ? -15.271 20.248 22.295 1.00 90.19 84 THR A C 1
ATOM 668 O O . THR A 1 84 ? -16.476 20.403 22.475 1.00 90.19 84 THR A O 1
ATOM 671 N N . LYS A 1 85 ? -14.687 19.040 22.298 1.00 88.50 85 LYS A N 1
ATOM 672 C CA . LYS A 1 85 ? -15.396 17.748 22.327 1.00 88.50 85 LYS A CA 1
ATOM 673 C C . LYS A 1 85 ? -16.305 17.517 21.115 1.00 88.50 85 LYS A C 1
ATOM 675 O O . LYS A 1 85 ? -17.203 16.681 21.164 1.00 88.50 85 LYS A O 1
ATOM 680 N N . GLN A 1 86 ? -16.085 18.255 20.026 1.00 90.25 86 GLN A N 1
ATOM 681 C CA . GLN A 1 86 ? -16.795 18.054 18.770 1.00 90.25 86 GLN A CA 1
ATOM 682 C C . GLN A 1 86 ? -16.228 16.837 18.032 1.00 90.25 86 GLN A C 1
ATOM 684 O O . GLN A 1 86 ? -15.021 16.748 17.824 1.00 90.25 86 GLN A O 1
ATOM 689 N N . ILE A 1 87 ? -17.109 15.936 17.602 1.00 90.31 87 ILE A N 1
ATOM 690 C CA . ILE A 1 87 ? -16.769 14.815 16.721 1.00 90.31 87 ILE A CA 1
ATOM 691 C C . ILE A 1 87 ? -17.006 15.269 15.281 1.00 90.31 87 ILE A C 1
ATOM 693 O O . ILE A 1 87 ? -18.105 15.718 14.952 1.00 90.31 87 ILE A O 1
ATOM 697 N N . TYR A 1 88 ? -15.986 15.166 14.434 1.00 89.25 88 TYR A N 1
ATOM 698 C CA . TYR A 1 88 ? -16.074 15.532 13.019 1.00 89.25 88 TYR A CA 1
ATOM 699 C C . TYR A 1 88 ? -16.458 14.347 12.145 1.00 89.25 88 TYR A C 1
ATOM 701 O O . TYR A 1 88 ? -17.256 14.492 11.223 1.00 89.25 88 TYR A O 1
ATOM 709 N N . GLN A 1 89 ? -15.906 13.171 12.442 1.00 90.38 89 GLN A N 1
ATOM 710 C CA . GLN A 1 89 ? -16.115 11.978 11.636 1.00 90.38 89 GLN A CA 1
ATOM 711 C C . GLN A 1 89 ? -16.114 10.727 12.505 1.00 90.38 89 GLN A C 1
ATOM 713 O O . GLN A 1 89 ? -15.364 10.626 13.475 1.00 90.38 89 GLN A O 1
ATOM 718 N N . VAL A 1 90 ? -16.952 9.767 12.122 1.00 92.31 90 VAL A N 1
ATOM 719 C CA . VAL A 1 90 ? -16.990 8.419 12.685 1.00 92.31 90 VAL A CA 1
ATOM 720 C C . VAL A 1 90 ? -17.061 7.440 11.524 1.00 92.31 90 VAL A C 1
ATOM 722 O O . VAL A 1 90 ? -17.917 7.583 10.650 1.00 92.31 90 VAL A O 1
ATOM 725 N N . LYS A 1 91 ? -16.184 6.441 11.518 1.00 92.81 91 LYS A N 1
ATOM 726 C CA . LYS A 1 91 ? -16.248 5.311 10.590 1.00 92.81 91 LYS A CA 1
ATOM 727 C C . LYS A 1 91 ? -16.230 4.019 11.393 1.00 92.81 91 LYS A C 1
ATOM 729 O O . LYS A 1 91 ? -15.540 3.928 12.402 1.00 92.81 91 LYS A O 1
ATOM 734 N N . GLN A 1 92 ? -17.014 3.042 10.958 1.00 91.81 92 GLN A N 1
ATOM 735 C CA . GLN A 1 92 ? -17.040 1.712 11.555 1.00 91.81 92 GLN A CA 1
ATOM 736 C C . GLN A 1 92 ? -16.922 0.652 10.462 1.00 91.81 92 GLN A C 1
ATOM 738 O O . GLN A 1 92 ? -17.444 0.856 9.365 1.00 91.81 92 GLN A O 1
ATOM 743 N N . VAL A 1 93 ? -16.274 -0.464 10.776 1.00 90.31 93 VAL A N 1
ATOM 744 C CA . VAL A 1 93 ? -16.128 -1.624 9.887 1.00 90.31 93 VAL A CA 1
ATOM 745 C C . VAL A 1 93 ? -16.202 -2.904 10.719 1.00 90.31 93 VAL A C 1
ATOM 747 O O . VAL A 1 93 ? -15.641 -2.947 11.815 1.00 90.31 93 VAL A O 1
ATOM 750 N N . ASN A 1 94 ? -16.943 -3.915 10.257 1.00 88.94 94 ASN A N 1
ATOM 751 C CA . ASN A 1 94 ? -16.905 -5.239 10.881 1.00 88.94 94 ASN A CA 1
ATOM 752 C C . ASN A 1 94 ? -15.567 -5.894 10.527 1.00 88.94 94 ASN A C 1
ATOM 754 O O . ASN A 1 94 ? -15.111 -5.767 9.394 1.00 88.94 94 ASN A O 1
ATOM 758 N N . ILE A 1 95 ? -14.940 -6.586 11.477 1.00 86.31 95 ILE A N 1
ATOM 759 C CA . ILE A 1 95 ? -13.647 -7.233 11.215 1.00 86.31 95 ILE A CA 1
ATOM 760 C C . ILE A 1 95 ? -13.746 -8.313 10.131 1.00 86.31 95 ILE A C 1
ATOM 762 O O . ILE A 1 95 ? -12.791 -8.512 9.395 1.00 86.31 95 ILE A O 1
ATOM 766 N N . ASN A 1 96 ? -14.911 -8.949 9.984 1.00 81.31 96 ASN A N 1
ATOM 767 C CA . ASN A 1 96 ? -15.166 -9.951 8.952 1.00 81.31 96 ASN A CA 1
ATOM 768 C C . ASN A 1 96 ? -15.432 -9.327 7.572 1.00 81.31 96 ASN A C 1
ATOM 770 O O . ASN A 1 96 ? -15.358 -10.029 6.570 1.00 81.31 96 ASN A O 1
ATOM 774 N N . ASP A 1 97 ? -15.749 -8.029 7.511 1.00 82.00 97 ASP A N 1
ATOM 775 C CA . ASP A 1 97 ? -15.950 -7.306 6.247 1.00 82.00 97 ASP A CA 1
ATOM 776 C C . ASP A 1 97 ? -14.629 -6.725 5.706 1.00 82.00 97 ASP A C 1
ATOM 778 O O . ASP A 1 97 ? -14.596 -6.154 4.616 1.00 82.00 97 ASP A O 1
ATOM 782 N N . MET A 1 98 ? -13.535 -6.827 6.467 1.00 76.94 98 MET A N 1
ATOM 783 C CA . MET A 1 98 ? -12.200 -6.491 5.986 1.00 76.94 98 MET A CA 1
ATOM 784 C C . MET A 1 98 ? -11.688 -7.692 5.194 1.00 76.94 98 MET A C 1
ATOM 786 O O . MET A 1 98 ? -11.115 -8.590 5.799 1.00 76.94 98 MET A O 1
ATOM 790 N N . ASN A 1 99 ? -11.924 -7.737 3.876 1.00 76.62 99 ASN A N 1
ATOM 791 C CA . ASN A 1 99 ? -11.292 -8.755 3.036 1.00 76.62 99 ASN A CA 1
ATOM 792 C C . ASN A 1 99 ? -9.769 -8.541 3.094 1.00 76.62 99 ASN A C 1
ATOM 794 O O . ASN A 1 99 ? -9.304 -7.502 2.613 1.00 76.62 99 ASN A O 1
ATOM 798 N N . PRO A 1 100 ? -9.000 -9.434 3.743 1.00 81.56 100 PRO A N 1
ATOM 799 C CA . PRO A 1 100 ? -7.583 -9.198 3.950 1.00 81.56 100 PRO A CA 1
ATOM 800 C C . PRO A 1 100 ? -6.745 -9.573 2.717 1.00 81.56 100 PRO A C 1
ATOM 802 O O . PRO A 1 100 ? -5.544 -9.338 2.753 1.00 81.56 100 PRO A O 1
ATOM 805 N N . ASP A 1 101 ? -7.383 -10.118 1.677 1.00 88.12 101 ASP A N 1
ATOM 806 C CA . ASP A 1 101 ? -6.829 -10.615 0.412 1.00 88.12 101 ASP A CA 1
ATOM 807 C C . ASP A 1 101 ? -7.868 -10.303 -0.691 1.00 88.12 101 ASP A C 1
ATOM 809 O O . ASP A 1 101 ? -8.875 -10.999 -0.841 1.00 88.12 101 ASP A O 1
ATOM 813 N N . ILE A 1 102 ? -7.731 -9.139 -1.331 1.00 90.19 102 ILE A N 1
ATOM 814 C CA . ILE A 1 102 ? -8.760 -8.545 -2.202 1.00 90.19 102 ILE A CA 1
ATOM 815 C C . ILE A 1 102 ? -8.962 -9.342 -3.490 1.00 90.19 102 ILE A C 1
ATOM 817 O O . ILE A 1 102 ? -10.099 -9.417 -3.972 1.00 90.19 102 ILE A O 1
ATOM 821 N N . ASP A 1 103 ? -7.896 -9.915 -4.029 1.00 91.56 103 ASP A N 1
ATOM 822 C CA . ASP A 1 103 ? -7.873 -10.624 -5.302 1.00 91.56 103 ASP A CA 1
ATOM 823 C C . ASP A 1 103 ? -7.928 -12.160 -5.153 1.00 91.56 103 ASP A C 1
ATOM 825 O O . ASP A 1 103 ? -8.067 -12.873 -6.154 1.00 91.56 103 ASP A O 1
ATOM 829 N N . GLU A 1 104 ? -7.961 -12.644 -3.908 1.00 93.56 104 GLU A N 1
ATOM 830 C CA . GLU A 1 104 ? -8.110 -14.042 -3.499 1.00 93.56 104 GLU A CA 1
ATOM 831 C C . GLU A 1 104 ? -6.956 -14.936 -3.980 1.00 93.56 104 GLU A C 1
ATOM 833 O O . GLU A 1 104 ? -7.155 -16.115 -4.317 1.00 93.56 104 GLU A O 1
ATOM 838 N N . ASP A 1 105 ? -5.745 -14.383 -4.021 1.00 94.25 105 ASP A N 1
ATOM 839 C CA . ASP A 1 105 ? -4.539 -15.066 -4.482 1.00 94.25 105 ASP A CA 1
ATOM 840 C C . ASP A 1 105 ? -3.818 -15.875 -3.386 1.00 94.25 105 ASP A C 1
ATOM 842 O O . ASP A 1 105 ? -3.022 -16.780 -3.674 1.00 94.25 105 ASP A O 1
ATOM 846 N N . GLY A 1 106 ? -4.215 -15.670 -2.128 1.00 93.06 106 GLY A N 1
ATOM 847 C CA . GLY A 1 106 ? -3.662 -16.329 -0.952 1.00 93.06 106 GLY A CA 1
ATOM 848 C C . GLY A 1 106 ? -2.564 -15.535 -0.243 1.00 93.06 106 GLY A C 1
ATOM 849 O O . GLY A 1 106 ? -2.033 -16.032 0.761 1.00 93.06 106 GLY A O 1
ATOM 850 N N . VAL A 1 107 ? -2.243 -14.335 -0.721 1.00 91.69 107 VAL A N 1
ATOM 851 C CA . VAL A 1 107 ? -1.352 -13.351 -0.107 1.00 91.69 107 VAL A CA 1
ATOM 852 C C . VAL A 1 107 ? -2.202 -12.226 0.484 1.00 91.69 107 VAL A C 1
ATOM 854 O O . VAL A 1 107 ? -3.240 -11.834 -0.029 1.00 91.69 107 VAL A O 1
ATOM 857 N N . LEU A 1 108 ? -1.822 -11.739 1.665 1.00 90.06 108 LEU A N 1
ATOM 858 C CA . LEU A 1 108 ? -2.587 -10.675 2.314 1.00 90.06 108 LEU A CA 1
ATOM 859 C C . LEU A 1 108 ? -2.233 -9.329 1.677 1.00 90.06 108 LEU A C 1
ATOM 861 O O . LEU A 1 108 ? -1.056 -9.065 1.478 1.00 90.06 108 LEU A O 1
ATOM 865 N N . ASN A 1 109 ? -3.195 -8.414 1.530 1.00 88.19 109 ASN A N 1
ATOM 866 C CA . ASN A 1 109 ? -3.022 -7.087 0.903 1.00 88.19 109 ASN A CA 1
ATOM 867 C C . ASN A 1 109 ? -1.829 -6.258 1.430 1.00 88.19 109 ASN A C 1
ATOM 869 O O . ASN A 1 109 ? -1.404 -5.300 0.796 1.00 88.19 109 ASN A O 1
ATOM 873 N N . GLY A 1 110 ? -1.364 -6.519 2.658 1.00 85.19 110 GLY A N 1
ATOM 874 C CA . GLY A 1 110 ? -0.210 -5.826 3.246 1.00 85.19 110 GLY A CA 1
ATOM 875 C C . GLY A 1 110 ? 1.150 -6.432 2.880 1.00 85.19 110 GLY A C 1
ATOM 876 O O . GLY A 1 110 ? 2.173 -5.801 3.132 1.00 85.19 110 GLY A O 1
ATOM 877 N N . GLU A 1 111 ? 1.149 -7.650 2.347 1.00 90.50 111 GLU A N 1
ATOM 878 C CA . GLU A 1 111 ? 2.306 -8.423 1.883 1.00 90.50 111 GLU A CA 1
ATOM 879 C C . GLU A 1 111 ? 2.257 -8.677 0.365 1.00 90.50 111 GLU A C 1
ATOM 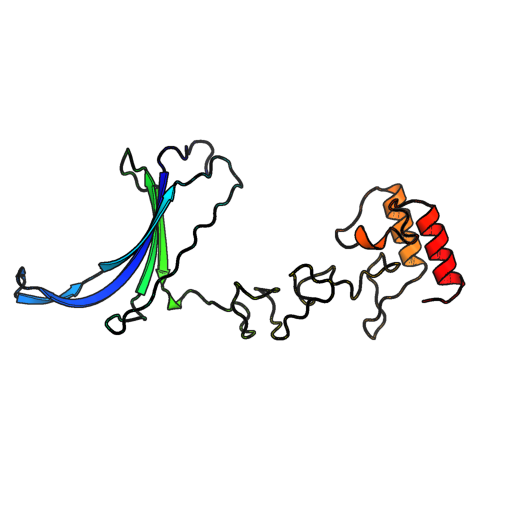881 O O . GLU A 1 111 ? 3.216 -9.216 -0.176 1.00 90.50 111 GLU A O 1
ATOM 886 N N . ASP A 1 112 ? 1.163 -8.287 -0.292 1.00 94.69 112 ASP A N 1
ATOM 887 C CA . ASP A 1 112 ? 0.882 -8.498 -1.706 1.00 94.69 112 ASP A CA 1
ATOM 888 C C . ASP A 1 112 ? 1.411 -7.339 -2.569 1.00 94.69 112 ASP A C 1
ATOM 890 O O . ASP A 1 112 ? 1.049 -6.173 -2.368 1.00 94.69 112 ASP A O 1
ATOM 894 N N . ASN A 1 113 ? 2.282 -7.662 -3.526 1.00 94.94 113 ASN A N 1
ATOM 895 C CA . ASN A 1 113 ? 2.858 -6.713 -4.474 1.00 94.94 113 ASN A CA 1
ATOM 896 C C . ASN A 1 113 ? 1.908 -6.343 -5.634 1.00 94.94 113 ASN A C 1
ATOM 898 O O . ASN A 1 113 ? 2.244 -5.441 -6.403 1.00 94.94 113 ASN A O 1
ATOM 902 N N . CYS A 1 114 ? 0.721 -6.960 -5.730 1.00 95.56 114 CYS A N 1
ATOM 903 C CA . CYS A 1 114 ? -0.346 -6.629 -6.676 1.00 95.56 114 CYS A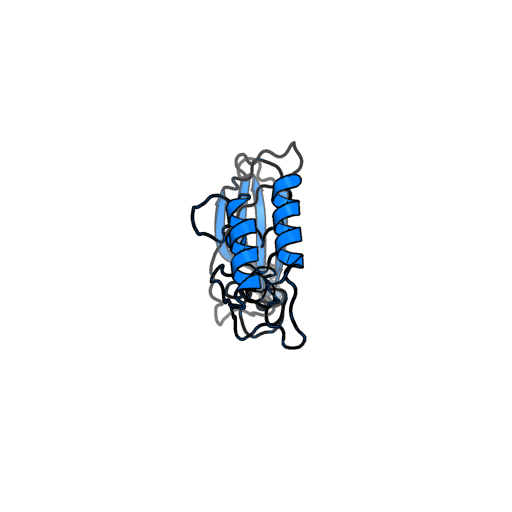 CA 1
ATOM 904 C C . CYS A 1 114 ? -1.768 -6.793 -6.093 1.00 95.56 114 CYS A C 1
ATOM 906 O O . CYS A 1 114 ? -2.601 -7.449 -6.698 1.00 95.56 114 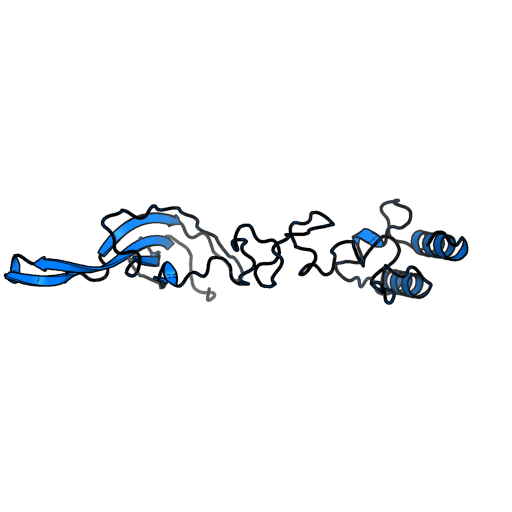CYS A O 1
ATOM 908 N N . VAL A 1 115 ? -2.096 -6.040 -5.035 1.00 94.00 115 VAL A N 1
ATOM 909 C CA . VAL A 1 115 ? -3.373 -6.040 -4.260 1.00 94.00 115 VAL A CA 1
ATOM 910 C C . VAL A 1 115 ? -4.696 -6.234 -5.032 1.00 94.00 115 VAL A C 1
ATOM 912 O O . VAL A 1 115 ? -5.694 -6.672 -4.459 1.00 94.00 115 VAL A O 1
ATOM 915 N N . ASP A 1 116 ? -4.764 -5.834 -6.300 1.00 93.44 116 ASP A N 1
ATOM 916 C CA . ASP A 1 116 ? -5.983 -5.903 -7.114 1.00 93.44 116 ASP A CA 1
ATOM 917 C C . ASP A 1 116 ? -5.952 -7.013 -8.194 1.00 93.44 116 ASP A C 1
ATOM 919 O O . ASP A 1 116 ? -6.942 -7.180 -8.919 1.00 93.44 116 ASP A O 1
ATOM 923 N N . LEU A 1 117 ? -4.837 -7.735 -8.370 1.00 95.25 117 LEU A N 1
ATOM 924 C CA . LEU A 1 117 ? -4.590 -8.656 -9.484 1.00 95.25 117 LEU A CA 1
ATOM 925 C C . LEU A 1 117 ? -3.889 -9.950 -9.049 1.00 95.25 117 LEU A C 1
ATOM 927 O O . LEU A 1 117 ? -2.674 -9.976 -8.921 1.00 95.25 117 LEU A O 1
ATOM 931 N N . TYR A 1 118 ? -4.656 -11.043 -9.079 1.00 95.56 118 TYR A N 1
ATOM 932 C CA . TYR A 1 118 ? -4.228 -12.389 -8.688 1.00 95.56 118 TYR A CA 1
ATOM 933 C C . TYR A 1 118 ? -2.805 -12.771 -9.137 1.00 95.56 118 TYR A C 1
ATOM 935 O O . TYR A 1 118 ? -2.585 -13.045 -10.329 1.00 95.56 118 TYR A O 1
ATOM 943 N N . ASN A 1 119 ? -1.869 -12.895 -8.190 1.00 95.50 119 ASN A N 1
ATOM 944 C CA . ASN A 1 119 ? -0.492 -13.338 -8.431 1.00 95.50 119 ASN A CA 1
ATOM 945 C C . ASN A 1 119 ? 0.150 -14.081 -7.234 1.00 95.50 119 ASN A C 1
ATOM 947 O O . ASN A 1 119 ? 1.152 -13.637 -6.671 1.00 95.50 119 ASN A O 1
ATOM 951 N N . PRO A 1 120 ? -0.281 -15.324 -6.936 1.00 96.12 120 PRO A N 1
ATOM 952 C CA . PRO A 1 120 ? 0.177 -16.064 -5.752 1.00 96.12 120 PRO A CA 1
ATOM 953 C C . PRO A 1 120 ? 1.688 -16.340 -5.706 1.00 96.12 120 PRO A C 1
ATOM 955 O O . PRO A 1 120 ? 2.225 -16.755 -4.677 1.00 96.12 120 PRO A O 1
ATOM 958 N N . GLY A 1 121 ? 2.361 -16.238 -6.857 1.00 96.44 121 GLY A N 1
ATOM 959 C CA . GLY A 1 121 ? 3.805 -16.407 -6.990 1.00 96.44 121 GLY A CA 1
ATOM 960 C C . GLY A 1 121 ? 4.607 -15.174 -6.575 1.00 96.44 121 GLY A C 1
ATOM 961 O O . GLY A 1 121 ? 5.798 -15.325 -6.294 1.00 96.44 121 GLY A O 1
ATOM 962 N N . GLN A 1 122 ? 3.954 -14.007 -6.479 1.00 95.50 122 GLN A N 1
ATOM 963 C CA . GLN A 1 122 ? 4.536 -12.717 -6.104 1.00 95.50 122 GLN A CA 1
ATOM 964 C C . GLN A 1 122 ? 5.822 -12.428 -6.893 1.00 95.50 122 GLN A C 1
ATOM 966 O O . GLN A 1 122 ? 6.808 -11.931 -6.348 1.00 95.50 122 GLN A O 1
ATOM 971 N N . GLU A 1 123 ? 5.841 -12.810 -8.177 1.00 95.62 123 GLU A N 1
ATOM 972 C CA . GLU A 1 123 ? 6.967 -12.539 -9.062 1.00 95.62 123 GLU A CA 1
ATOM 973 C C . GLU A 1 123 ? 7.177 -11.023 -9.196 1.00 95.62 123 GLU A C 1
ATOM 975 O O . GLU A 1 123 ? 6.224 -10.278 -9.409 1.00 95.62 123 GLU A O 1
ATOM 980 N N . ASP A 1 124 ? 8.423 -10.589 -9.023 1.00 93.62 124 ASP A N 1
ATOM 981 C CA . ASP A 1 124 ? 8.884 -9.199 -9.078 1.00 93.62 124 ASP A CA 1
ATOM 982 C C . ASP A 1 124 ? 10.318 -9.234 -9.632 1.00 93.62 124 ASP A C 1
ATOM 984 O O . ASP A 1 124 ? 11.300 -9.501 -8.924 1.00 93.62 124 ASP A O 1
ATOM 988 N N . GLN A 1 125 ? 10.430 -9.136 -10.955 1.00 90.81 125 GLN A N 1
ATOM 989 C CA . GLN A 1 125 ? 11.682 -9.374 -11.666 1.00 90.81 125 GLN A CA 1
ATOM 990 C C . GLN A 1 125 ? 12.696 -8.236 -11.479 1.00 90.81 125 GLN A C 1
ATOM 992 O O . GLN A 1 125 ? 13.912 -8.491 -11.526 1.00 90.81 125 GLN A O 1
ATOM 997 N N . ASP A 1 126 ? 12.240 -7.004 -11.269 1.00 88.50 126 ASP A N 1
ATOM 998 C CA . ASP A 1 126 ? 13.092 -5.823 -11.131 1.00 88.50 126 ASP A CA 1
ATOM 999 C C . ASP A 1 126 ? 13.313 -5.383 -9.668 1.00 88.50 126 ASP A C 1
ATOM 1001 O O . ASP A 1 126 ? 14.289 -4.681 -9.385 1.00 88.50 126 ASP A O 1
ATOM 1005 N N . ASN A 1 127 ? 12.581 -5.988 -8.728 1.00 90.31 127 ASN A N 1
ATOM 1006 C CA . ASN A 1 127 ? 12.657 -5.814 -7.276 1.00 90.31 127 ASN A CA 1
ATOM 1007 C C . ASN A 1 127 ? 12.236 -4.417 -6.803 1.00 90.31 127 ASN A C 1
ATOM 1009 O O . ASN A 1 127 ? 12.811 -3.896 -5.834 1.00 90.31 127 ASN A O 1
ATOM 1013 N N . ASP A 1 128 ? 11.261 -3.801 -7.469 1.00 89.19 128 ASP A N 1
ATOM 1014 C CA . ASP A 1 128 ? 10.695 -2.512 -7.068 1.00 89.19 128 ASP A CA 1
ATOM 1015 C C . ASP A 1 128 ? 9.513 -2.639 -6.077 1.00 89.19 128 ASP A C 1
ATOM 1017 O O . ASP A 1 128 ? 9.042 -1.634 -5.534 1.00 89.19 128 ASP A O 1
ATOM 1021 N N . SER A 1 129 ? 9.149 -3.879 -5.713 1.00 90.50 129 SER A N 1
ATOM 1022 C CA . SER A 1 129 ? 8.012 -4.253 -4.855 1.00 90.50 129 SER A CA 1
ATOM 1023 C C . SER A 1 129 ? 6.632 -4.105 -5.501 1.00 90.50 129 SER A C 1
ATOM 1025 O O . SER A 1 129 ? 5.630 -4.138 -4.780 1.00 90.50 129 SER A O 1
ATOM 1027 N N . ILE A 1 130 ? 6.566 -3.973 -6.824 1.00 91.88 130 ILE A N 1
ATOM 1028 C CA . ILE A 1 130 ? 5.357 -4.072 -7.639 1.00 91.88 130 ILE A CA 1
ATOM 1029 C C . ILE A 1 130 ? 5.460 -5.379 -8.435 1.00 91.88 130 ILE A C 1
ATOM 1031 O O . ILE A 1 130 ? 6.476 -5.677 -9.050 1.00 91.88 130 ILE A O 1
ATOM 1035 N N . GLY A 1 131 ? 4.434 -6.227 -8.382 1.00 93.56 131 GLY A N 1
ATOM 1036 C CA . GLY A 1 131 ? 4.521 -7.539 -9.028 1.00 93.56 131 GLY A CA 1
ATOM 1037 C C . GLY A 1 131 ? 4.451 -7.468 -10.553 1.00 93.56 131 GLY A C 1
ATOM 1038 O O . GLY A 1 131 ? 3.757 -6.621 -11.118 1.00 93.56 131 GLY A O 1
ATOM 1039 N N . ASP A 1 132 ? 5.071 -8.436 -11.233 1.00 92.25 132 ASP A N 1
ATOM 1040 C CA . ASP A 1 132 ? 5.192 -8.498 -12.699 1.00 92.25 132 ASP A CA 1
ATOM 1041 C C . ASP A 1 132 ? 3.843 -8.360 -13.434 1.00 92.25 132 ASP A C 1
ATOM 1043 O O . ASP A 1 132 ? 3.793 -7.914 -14.583 1.00 92.25 132 ASP A O 1
ATOM 1047 N N . VAL A 1 133 ? 2.741 -8.783 -12.796 1.00 91.31 133 VAL A N 1
ATOM 1048 C CA . VAL A 1 133 ? 1.389 -8.754 -13.376 1.00 91.31 133 VAL A CA 1
ATOM 1049 C C . VAL A 1 133 ? 0.741 -7.370 -13.351 1.00 91.31 133 VAL A C 1
ATOM 1051 O O . VAL A 1 133 ? -0.129 -7.099 -14.184 1.00 91.31 133 VAL A O 1
ATOM 1054 N N . CYS A 1 134 ? 1.123 -6.519 -12.397 1.00 91.88 134 CYS A N 1
ATOM 1055 C CA . CYS A 1 134 ? 0.584 -5.174 -12.218 1.00 91.88 134 CYS A CA 1
ATOM 1056 C C . CYS A 1 134 ? 1.613 -4.080 -12.522 1.00 91.88 134 CYS A C 1
ATOM 1058 O O . CYS A 1 134 ? 1.219 -2.923 -12.682 1.00 91.88 134 CYS A O 1
ATOM 1060 N N . ASP A 1 135 ? 2.886 -4.447 -12.674 1.00 90.06 135 ASP A N 1
ATOM 1061 C CA . ASP A 1 135 ? 3.955 -3.549 -13.067 1.00 90.06 135 ASP A CA 1
ATOM 1062 C C . ASP A 1 135 ? 4.126 -3.489 -14.601 1.00 90.06 135 ASP A C 1
ATOM 1064 O O . ASP A 1 135 ? 4.566 -4.456 -15.237 1.00 90.06 135 ASP A O 1
ATOM 1068 N N . PRO A 1 136 ? 3.809 -2.350 -15.245 1.00 82.06 136 PRO A N 1
ATOM 1069 C CA . PRO A 1 136 ? 4.120 -2.148 -16.655 1.00 82.06 136 PRO A CA 1
ATOM 1070 C C . PRO A 1 136 ? 5.630 -2.042 -16.936 1.00 82.06 136 PRO A C 1
ATOM 1072 O O . PRO A 1 136 ? 6.017 -2.181 -18.098 1.00 82.06 136 PRO A O 1
ATOM 1075 N N . CYS A 1 137 ? 6.458 -1.781 -15.922 1.00 86.44 137 CYS A N 1
ATOM 1076 C CA . CYS A 1 137 ? 7.896 -1.545 -16.000 1.00 86.44 137 CYS A CA 1
ATOM 1077 C C . CYS A 1 137 ? 8.754 -2.708 -15.464 1.00 86.44 137 CYS A C 1
ATOM 1079 O O . CYS A 1 137 ? 9.945 -2.504 -15.260 1.00 86.44 137 CYS A O 1
ATOM 1081 N N . ASN A 1 138 ? 8.203 -3.926 -15.402 1.00 84.00 138 ASN A N 1
ATOM 1082 C CA . ASN A 1 138 ? 8.769 -5.134 -14.766 1.00 84.00 138 ASN A CA 1
ATOM 1083 C C . ASN A 1 138 ? 10.105 -5.671 -15.318 1.00 84.00 138 ASN A C 1
ATOM 1085 O O . ASN A 1 138 ? 10.503 -6.802 -15.042 1.00 84.00 138 ASN A O 1
ATOM 1089 N N . ASN A 1 139 ? 10.787 -4.921 -16.184 1.00 83.62 139 ASN A N 1
ATOM 1090 C CA . ASN A 1 139 ? 12.055 -5.291 -16.810 1.00 83.62 139 ASN A CA 1
ATOM 1091 C C . ASN A 1 139 ? 12.011 -6.633 -17.585 1.00 83.62 139 ASN A C 1
ATOM 1093 O O . ASN A 1 139 ? 13.051 -7.210 -17.907 1.00 83.62 139 ASN A O 1
ATOM 1097 N N . LEU A 1 140 ? 10.812 -7.131 -17.926 1.00 83.00 140 LEU A N 1
ATOM 1098 C CA . LEU A 1 140 ? 10.604 -8.251 -18.852 1.00 83.00 140 LEU A CA 1
ATOM 1099 C C . LEU A 1 140 ? 10.453 -7.748 -20.290 1.00 83.00 140 LEU A C 1
ATOM 1101 O O . LEU A 1 140 ? 10.934 -8.377 -21.235 1.00 83.00 140 LEU A O 1
ATOM 1105 N N . VAL A 1 141 ? 9.779 -6.606 -20.449 1.00 84.69 141 VAL A N 1
ATOM 1106 C CA . VAL A 1 141 ? 9.481 -5.989 -21.747 1.00 84.69 141 VAL A CA 1
ATOM 1107 C C . VAL A 1 141 ? 10.335 -4.746 -21.970 1.00 84.69 141 VAL A C 1
ATOM 1109 O O . VAL A 1 141 ? 11.070 -4.682 -22.956 1.00 84.69 141 VAL A O 1
ATOM 1112 N N . TYR A 1 142 ? 10.285 -3.785 -21.047 1.00 87.81 142 TYR A N 1
ATOM 1113 C CA . TYR A 1 142 ? 11.129 -2.591 -21.071 1.00 87.81 142 TYR A CA 1
ATOM 1114 C C . TYR A 1 142 ? 12.530 -2.937 -20.570 1.00 87.81 142 TYR A C 1
ATOM 1116 O O . TYR A 1 142 ? 12.874 -2.713 -19.417 1.00 87.81 142 TYR A O 1
ATOM 1124 N N . VAL A 1 143 ? 13.330 -3.523 -21.456 1.00 87.31 143 VAL A N 1
ATOM 1125 C CA . VAL A 1 143 ? 14.742 -3.846 -21.222 1.00 87.31 143 VAL A CA 1
ATOM 1126 C C . VAL A 1 143 ? 15.640 -2.872 -21.974 1.00 87.31 143 VAL A C 1
ATOM 1128 O O . VAL A 1 143 ? 15.195 -2.192 -22.899 1.00 87.31 143 VAL A O 1
ATOM 1131 N N . LEU A 1 144 ? 16.927 -2.827 -21.621 1.00 87.88 144 LEU A N 1
ATOM 1132 C CA . LEU A 1 144 ? 17.918 -1.977 -22.286 1.00 87.88 144 LEU A CA 1
ATOM 1133 C C . LEU A 1 144 ? 17.850 -2.129 -23.820 1.00 87.88 144 LEU A C 1
ATOM 1135 O O . LEU A 1 144 ? 18.207 -3.172 -24.367 1.00 87.88 144 LEU A O 1
ATOM 1139 N N . GLY A 1 145 ? 17.400 -1.076 -24.508 1.00 85.88 145 GLY A N 1
ATOM 1140 C CA . GLY A 1 145 ? 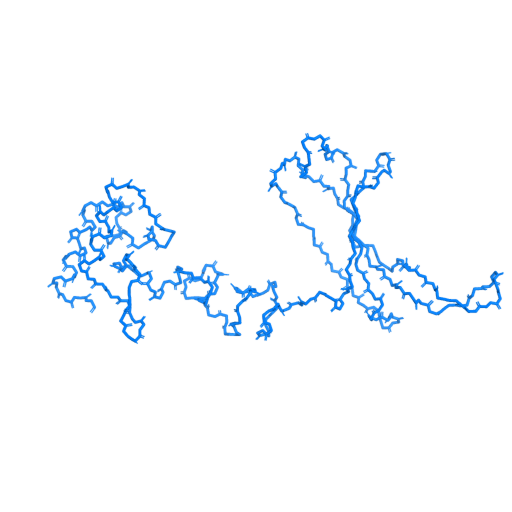17.247 -1.046 -25.966 1.00 85.88 145 GLY A CA 1
ATOM 1141 C C . GLY A 1 145 ? 15.846 -1.333 -26.517 1.00 85.88 145 GLY A C 1
ATOM 1142 O O . GLY A 1 145 ? 15.638 -1.031 -27.688 1.00 85.88 145 GLY A O 1
ATOM 1143 N N . ASN A 1 146 ? 14.895 -1.842 -25.725 1.00 89.94 146 ASN A N 1
ATOM 1144 C CA . ASN A 1 146 ? 13.488 -2.013 -26.122 1.00 89.94 146 ASN A CA 1
ATOM 1145 C C . ASN A 1 146 ? 12.632 -0.850 -25.591 1.00 89.94 146 ASN A C 1
ATOM 1147 O O . ASN A 1 146 ? 11.990 -0.938 -24.545 1.00 89.94 146 ASN A O 1
ATOM 1151 N N . MET A 1 147 ? 12.670 0.276 -26.295 1.00 88.19 147 MET A N 1
ATOM 1152 C CA . MET A 1 147 ? 12.109 1.552 -25.839 1.00 88.19 147 MET A CA 1
ATOM 1153 C C . MET A 1 147 ? 10.608 1.665 -26.077 1.00 88.19 147 MET A C 1
ATOM 1155 O O . MET A 1 147 ? 9.933 2.451 -25.411 1.00 88.19 147 MET A O 1
ATOM 1159 N N . ASN A 1 148 ? 10.080 0.960 -27.078 1.00 87.94 148 ASN A N 1
ATOM 1160 C CA . ASN A 1 148 ? 8.656 1.010 -27.408 1.00 87.94 148 ASN A CA 1
ATOM 1161 C C . ASN A 1 148 ? 7.842 -0.089 -26.695 1.00 87.94 148 ASN A C 1
ATOM 1163 O O . ASN A 1 148 ? 6.620 -0.121 -26.850 1.00 87.94 148 ASN A O 1
ATOM 1167 N N . GLY A 1 149 ? 8.517 -0.962 -25.938 1.00 88.06 149 GLY A N 1
ATOM 1168 C CA . GLY A 1 149 ? 7.916 -2.059 -25.191 1.00 88.06 149 GLY A CA 1
ATOM 1169 C C . GLY A 1 149 ? 7.274 -3.126 -26.080 1.00 88.06 149 GLY A C 1
ATOM 1170 O O . GLY A 1 149 ? 6.323 -3.787 -25.658 1.00 88.06 149 GLY A O 1
ATOM 1171 N N . ASP A 1 150 ? 7.726 -3.281 -27.328 1.00 90.50 150 ASP A N 1
ATOM 1172 C CA . ASP A 1 150 ? 7.190 -4.299 -28.220 1.00 90.50 150 ASP A CA 1
ATOM 1173 C C . ASP A 1 150 ? 7.806 -5.679 -27.945 1.00 90.50 150 ASP A C 1
ATOM 1175 O O . ASP A 1 150 ? 8.902 -5.842 -27.402 1.00 90.50 150 ASP A O 1
ATOM 1179 N N . THR A 1 151 ? 7.031 -6.718 -28.251 1.00 92.75 151 THR A N 1
ATOM 1180 C CA . THR A 1 151 ? 7.422 -8.109 -28.029 1.00 92.75 151 THR A CA 1
ATOM 1181 C C . THR A 1 151 ? 7.064 -8.964 -29.230 1.00 92.75 151 THR A C 1
ATOM 1183 O O . THR A 1 151 ? 6.197 -8.634 -30.049 1.00 92.75 151 THR A O 1
ATOM 1186 N N . ASN A 1 152 ? 7.756 -10.091 -29.357 1.00 90.19 152 ASN A N 1
ATOM 1187 C CA . ASN A 1 152 ? 7.400 -11.108 -30.329 1.00 90.19 152 ASN A CA 1
ATOM 1188 C C . ASN A 1 152 ? 6.198 -11.935 -29.834 1.00 90.19 152 ASN A C 1
ATOM 1190 O O . ASN A 1 152 ? 5.682 -11.763 -28.734 1.00 90.19 152 ASN A O 1
ATOM 1194 N N . ILE A 1 153 ? 5.764 -12.892 -30.650 1.00 89.12 153 ILE A N 1
ATOM 1195 C CA . ILE A 1 153 ? 4.664 -13.810 -30.309 1.00 89.12 153 ILE A CA 1
ATOM 1196 C C . ILE A 1 153 ? 4.936 -14.720 -29.096 1.00 89.12 153 ILE A C 1
ATOM 1198 O O . ILE A 1 153 ? 4.001 -15.336 -28.593 1.00 89.12 153 ILE A O 1
ATOM 1202 N N . GLU A 1 154 ? 6.186 -14.830 -28.651 1.00 88.94 154 GLU A N 1
ATOM 1203 C CA . GLU A 1 154 ? 6.602 -15.584 -27.463 1.00 88.94 154 GLU A CA 1
ATOM 1204 C C . GLU A 1 154 ? 6.748 -14.678 -26.226 1.00 88.94 154 GLU A C 1
ATOM 1206 O O . GLU A 1 154 ? 7.066 -15.176 -25.150 1.00 88.94 154 GLU A O 1
ATOM 1211 N N . GLY A 1 155 ? 6.503 -13.367 -26.361 1.00 83.94 155 GLY A N 1
ATOM 1212 C CA . GLY A 1 155 ? 6.647 -12.385 -25.285 1.00 83.94 155 GLY A CA 1
ATOM 1213 C C . GLY A 1 155 ? 8.079 -11.888 -25.066 1.00 83.94 155 GLY A C 1
ATOM 1214 O O . GLY A 1 155 ? 8.312 -11.150 -24.118 1.00 83.94 155 GLY A O 1
ATOM 1215 N N . ALA A 1 156 ? 9.038 -12.253 -25.923 1.00 88.81 156 ALA A N 1
ATOM 1216 C CA . ALA A 1 156 ? 10.406 -11.749 -25.815 1.00 88.81 156 ALA A CA 1
ATOM 1217 C C . ALA A 1 156 ? 10.518 -10.321 -26.390 1.00 88.81 156 ALA A C 1
ATOM 1219 O O . ALA A 1 156 ? 9.913 -10.060 -27.441 1.00 88.81 156 ALA A O 1
ATOM 1220 N N . PRO A 1 157 ? 11.298 -9.424 -25.757 1.00 90.31 157 PRO A N 1
ATOM 1221 C CA . PRO A 1 157 ? 11.461 -8.034 -26.186 1.00 90.31 157 PRO A CA 1
ATOM 1222 C C . PRO A 1 157 ? 12.081 -7.935 -27.586 1.00 90.31 157 PRO A C 1
ATOM 1224 O O . PRO A 1 157 ? 12.986 -8.700 -27.934 1.00 90.31 157 PRO A O 1
ATOM 1227 N N . LEU A 1 158 ? 11.596 -7.001 -28.409 1.00 91.69 158 LEU A N 1
ATOM 1228 C CA . LEU A 1 158 ? 11.973 -6.878 -29.819 1.00 91.69 158 LEU A CA 1
ATOM 1229 C C . LEU A 1 158 ? 12.823 -5.630 -30.092 1.00 91.69 158 LEU A C 1
ATOM 1231 O O . LEU A 1 158 ? 12.381 -4.680 -30.716 1.00 91.69 158 LEU A O 1
ATOM 1235 N N . ILE A 1 159 ? 14.116 -5.693 -29.782 1.00 91.94 159 ILE A N 1
ATOM 1236 C CA . ILE A 1 159 ? 15.039 -4.580 -30.057 1.00 91.94 159 ILE A CA 1
ATOM 1237 C C . ILE A 1 159 ? 15.232 -4.398 -31.573 1.00 91.94 159 ILE A C 1
ATOM 1239 O O . ILE A 1 159 ? 15.813 -5.249 -32.256 1.00 91.94 159 ILE A O 1
ATOM 1243 N N . ASN A 1 160 ? 14.742 -3.295 -32.132 1.00 91.56 160 ASN A N 1
ATOM 1244 C CA . ASN A 1 160 ? 14.751 -3.015 -33.561 1.00 91.56 160 ASN A CA 1
ATOM 1245 C C . ASN A 1 160 ? 14.751 -1.504 -33.888 1.00 91.56 160 ASN A C 1
ATOM 1247 O O . ASN A 1 160 ? 15.005 -0.637 -33.058 1.00 91.56 160 ASN A O 1
ATOM 1251 N N . LEU A 1 161 ? 14.543 -1.162 -35.164 1.00 92.06 161 LEU A N 1
ATOM 1252 C CA . LEU A 1 161 ? 14.580 0.231 -35.621 1.00 92.06 161 LEU A CA 1
ATOM 1253 C C . LEU A 1 161 ? 13.500 1.107 -34.962 1.00 92.06 161 LEU A C 1
ATOM 1255 O O . LEU A 1 161 ? 13.706 2.311 -34.835 1.00 92.06 161 LEU A O 1
ATOM 1259 N N . MET A 1 162 ? 12.365 0.537 -34.560 1.00 93.06 162 MET A N 1
ATOM 1260 C CA . MET A 1 162 ? 11.294 1.284 -33.901 1.00 93.06 162 MET A CA 1
ATOM 1261 C C . MET A 1 162 ? 11.732 1.812 -32.532 1.00 93.06 162 MET A C 1
ATOM 1263 O O . MET A 1 162 ? 11.360 2.929 -32.189 1.00 93.06 162 MET A O 1
ATOM 1267 N N . ASP A 1 163 ? 12.611 1.109 -31.818 1.00 92.44 163 ASP A N 1
ATOM 1268 C CA . ASP A 1 163 ? 13.184 1.586 -30.553 1.00 92.44 163 ASP A CA 1
ATOM 1269 C C . ASP A 1 163 ? 14.094 2.789 -30.738 1.00 92.44 163 ASP A C 1
ATOM 1271 O O . ASP A 1 163 ? 14.057 3.744 -29.962 1.00 92.44 163 ASP A O 1
ATOM 1275 N N . VAL A 1 164 ? 14.877 2.781 -31.819 1.00 93.25 164 VAL A N 1
ATOM 1276 C CA . VAL A 1 164 ? 15.702 3.931 -32.203 1.00 93.25 164 VAL A CA 1
ATOM 1277 C C . VAL A 1 164 ? 14.814 5.141 -32.479 1.00 93.25 164 VAL A C 1
ATOM 1279 O O . VAL A 1 164 ? 15.165 6.255 -32.099 1.00 93.25 164 VAL A O 1
ATOM 1282 N N . LEU A 1 165 ? 13.666 4.941 -33.135 1.00 93.25 165 LEU A N 1
ATOM 1283 C CA . LEU A 1 165 ? 12.720 6.025 -33.393 1.00 93.25 165 LEU A CA 1
ATOM 1284 C C . LEU A 1 165 ? 12.097 6.551 -32.099 1.00 93.25 165 LEU A C 1
ATOM 1286 O O . LEU A 1 165 ? 12.005 7.766 -31.958 1.00 93.25 165 LEU A O 1
ATOM 1290 N N . SER A 1 166 ? 11.739 5.678 -31.157 1.00 91.19 166 SER A N 1
ATOM 1291 C CA . SER A 1 166 ? 11.239 6.091 -29.841 1.00 91.19 166 SER A CA 1
ATOM 1292 C C . SER A 1 166 ? 12.277 6.892 -29.053 1.00 91.19 166 SER A C 1
ATOM 1294 O O . SER A 1 166 ? 11.956 7.948 -28.516 1.00 91.19 166 SER A O 1
ATOM 1296 N N . LEU A 1 167 ? 13.543 6.458 -29.051 1.00 91.56 167 LEU A N 1
ATOM 1297 C CA . LEU A 1 167 ? 14.624 7.203 -28.401 1.00 91.56 167 LEU A CA 1
ATOM 1298 C C . LEU A 1 167 ? 14.862 8.567 -29.068 1.00 91.56 167 LEU A C 1
ATOM 1300 O O . LEU A 1 167 ? 15.082 9.567 -28.390 1.00 91.56 167 LEU A O 1
ATOM 1304 N N . LEU A 1 168 ? 14.809 8.638 -30.401 1.00 93.25 168 LEU A N 1
ATOM 1305 C CA . LEU A 1 168 ? 14.926 9.912 -31.115 1.00 93.25 168 LEU A CA 1
ATOM 1306 C C . LEU A 1 168 ? 13.744 10.845 -30.841 1.00 93.25 168 LEU A C 1
ATOM 1308 O O . LEU A 1 168 ? 13.954 12.055 -30.790 1.00 93.25 168 LEU A O 1
ATOM 1312 N N . ASP A 1 169 ? 12.537 10.304 -30.680 1.00 92.62 169 ASP A N 1
ATOM 1313 C CA . ASP A 1 169 ? 11.359 11.089 -30.318 1.00 92.62 169 ASP A CA 1
ATOM 1314 C C . ASP A 1 169 ? 11.553 11.730 -28.942 1.00 92.62 169 ASP A C 1
ATOM 1316 O O . ASP A 1 169 ? 11.481 12.953 -28.848 1.00 92.62 169 ASP A O 1
ATOM 1320 N N . TYR A 1 170 ? 11.966 10.951 -27.933 1.00 92.06 170 TYR A N 1
ATOM 1321 C CA . TYR A 1 170 ? 12.331 11.465 -26.607 1.00 92.06 170 TYR A CA 1
ATOM 1322 C C . TYR A 1 170 ? 13.381 12.583 -26.674 1.00 92.06 170 TYR A C 1
ATOM 1324 O O . TYR A 1 170 ? 13.208 13.646 -26.080 1.00 92.06 170 TYR A O 1
ATOM 1332 N N . LEU A 1 171 ? 14.458 12.399 -27.446 1.00 92.50 171 LEU A N 1
ATOM 1333 C CA . LEU A 1 171 ? 15.516 13.411 -27.577 1.00 92.50 171 LEU A CA 1
ATOM 1334 C C . LEU A 1 171 ? 15.027 14.731 -28.203 1.00 92.50 171 LEU A C 1
ATOM 1336 O O . LEU A 1 171 ? 15.697 15.759 -28.067 1.00 92.50 171 LEU A O 1
ATOM 1340 N N . ILE A 1 172 ? 13.902 14.710 -28.923 1.00 93.06 172 ILE A N 1
ATOM 1341 C CA . ILE A 1 172 ? 13.317 15.878 -29.591 1.00 93.06 172 ILE A CA 1
ATOM 1342 C C . ILE A 1 172 ? 12.200 16.503 -28.749 1.00 93.06 172 ILE A C 1
ATOM 1344 O O . ILE A 1 172 ? 12.148 17.731 -28.640 1.00 93.06 172 ILE A O 1
ATOM 1348 N N . SER A 1 173 ? 11.292 15.690 -28.208 1.00 91.38 173 SER A N 1
ATOM 1349 C CA . SER A 1 173 ? 10.121 16.135 -27.445 1.00 91.38 173 SER A CA 1
ATOM 1350 C C . SER A 1 173 ? 10.460 16.435 -25.985 1.00 91.38 173 SER A C 1
ATOM 1352 O O . SER A 1 173 ? 9.909 17.376 -25.414 1.00 91.38 173 SER A O 1
ATOM 1354 N N . GLY A 1 174 ? 11.394 15.679 -25.403 1.00 86.38 174 GLY A N 1
ATOM 1355 C CA . GLY A 1 174 ? 11.626 15.613 -23.962 1.00 86.38 174 GLY A CA 1
ATOM 1356 C C . GLY A 1 174 ? 10.539 14.845 -23.205 1.00 86.38 174 GLY A C 1
ATOM 1357 O O . GLY A 1 174 ? 10.555 14.852 -21.977 1.00 86.38 174 GLY A O 1
ATOM 1358 N N . ASP A 1 175 ? 9.602 14.215 -23.918 1.00 85.25 175 ASP A N 1
ATOM 1359 C CA . ASP A 1 175 ? 8.518 13.433 -23.336 1.00 85.25 175 ASP A CA 1
ATOM 1360 C C . ASP A 1 175 ? 8.948 11.965 -23.249 1.00 85.25 175 ASP A C 1
ATOM 1362 O O . ASP A 1 175 ? 9.228 11.331 -24.268 1.00 85.25 175 ASP A O 1
ATOM 1366 N N . SER A 1 176 ? 8.985 11.425 -22.034 1.00 81.19 176 SER A N 1
ATOM 1367 C CA . SER A 1 176 ? 9.194 10.002 -21.761 1.00 81.19 176 SER A CA 1
ATOM 1368 C C . SER A 1 176 ? 7.995 9.400 -21.041 1.00 81.19 176 SER A C 1
ATOM 1370 O O . SER A 1 176 ? 7.205 10.090 -20.388 1.00 81.19 176 SER A O 1
ATOM 1372 N N . TYR A 1 177 ? 7.873 8.081 -21.155 1.00 77.69 177 TYR A N 1
ATOM 1373 C CA . TYR A 1 177 ? 7.027 7.278 -20.279 1.00 77.69 177 TYR A CA 1
ATOM 1374 C C . TYR A 1 177 ? 7.855 6.714 -19.120 1.00 77.69 177 TYR A C 1
ATOM 1376 O O . TYR A 1 177 ? 9.071 6.566 -19.227 1.00 77.69 177 TYR A O 1
ATOM 1384 N N . GLU A 1 178 ? 7.181 6.373 -18.022 1.00 75.00 178 GLU A N 1
ATOM 1385 C CA . GLU A 1 178 ? 7.799 5.962 -16.752 1.00 75.00 178 GLU A CA 1
ATOM 1386 C C . GLU A 1 178 ? 8.811 4.812 -16.912 1.00 75.00 178 GLU A C 1
ATOM 1388 O O . GLU A 1 178 ? 9.903 4.875 -16.355 1.00 75.00 178 GLU A O 1
ATOM 1393 N N . CYS A 1 179 ? 8.526 3.843 -17.788 1.00 83.12 179 CYS A N 1
ATOM 1394 C CA . CYS A 1 179 ? 9.403 2.690 -18.015 1.00 83.12 179 CYS A CA 1
ATOM 1395 C C . CYS A 1 179 ? 10.607 2.959 -18.938 1.00 83.12 179 CYS A C 1
ATOM 1397 O O . CYS A 1 179 ? 11.467 2.095 -19.087 1.00 83.12 179 CYS A O 1
ATOM 1399 N N . GLN A 1 180 ? 10.680 4.116 -19.607 1.00 81.88 180 GLN A N 1
ATOM 1400 C CA . GLN A 1 180 ? 11.726 4.388 -20.605 1.00 81.88 180 GLN A CA 1
ATOM 1401 C C . GLN A 1 180 ? 13.003 4.956 -19.982 1.00 81.88 180 GLN A C 1
ATOM 1403 O O . GLN A 1 180 ? 14.105 4.610 -20.401 1.00 81.88 180 GLN A O 1
ATOM 1408 N N . GLU A 1 181 ? 12.877 5.808 -18.967 1.00 78.69 181 GLU A N 1
ATOM 1409 C CA . GLU A 1 181 ? 14.009 6.487 -18.318 1.00 78.69 181 GLU A CA 1
ATOM 1410 C C . GLU A 1 181 ? 15.172 5.556 -17.917 1.00 78.69 181 GLU A C 1
ATOM 1412 O O . GLU A 1 181 ? 16.313 5.860 -18.281 1.00 78.69 181 GLU A O 1
ATOM 1417 N N . PRO A 1 182 ? 14.946 4.401 -17.256 1.00 79.69 182 PRO A N 1
ATOM 1418 C CA . PRO A 1 182 ? 16.047 3.527 -16.847 1.00 79.69 182 PRO A CA 1
ATOM 1419 C C . PRO A 1 182 ? 16.733 2.794 -18.010 1.00 79.69 182 PRO A C 1
ATOM 1421 O O . PRO A 1 182 ? 17.887 2.389 -17.876 1.00 79.69 182 PRO A O 1
ATOM 1424 N N . ILE A 1 183 ? 16.066 2.638 -19.156 1.00 86.00 183 ILE A N 1
ATOM 1425 C CA . ILE A 1 183 ? 16.566 1.842 -20.288 1.00 86.00 183 ILE A CA 1
ATOM 1426 C C . ILE A 1 183 ? 17.117 2.685 -21.442 1.00 86.00 183 ILE A C 1
ATOM 1428 O O . ILE A 1 183 ? 17.671 2.124 -22.385 1.00 86.00 183 ILE A O 1
ATOM 1432 N N . MET A 1 184 ? 16.997 4.016 -21.374 1.00 88.69 184 MET A N 1
ATOM 1433 C CA . MET A 1 184 ? 17.425 4.945 -22.428 1.00 88.69 184 MET A CA 1
ATOM 1434 C C . MET A 1 184 ? 18.939 5.203 -22.492 1.00 88.69 184 MET A C 1
ATOM 1436 O O . MET A 1 184 ? 19.456 5.579 -23.545 1.00 88.69 184 MET A O 1
ATOM 1440 N N . ASN A 1 185 ? 19.654 4.988 -21.387 1.00 90.88 185 ASN A N 1
ATOM 1441 C CA . ASN A 1 185 ? 21.104 5.169 -21.275 1.00 90.88 185 ASN A CA 1
ATOM 1442 C C . ASN A 1 185 ? 21.844 3.897 -21.733 1.00 90.88 185 ASN A C 1
ATOM 1444 O O . ASN A 1 185 ? 22.292 3.082 -20.926 1.00 90.88 185 ASN A O 1
ATOM 1448 N N . ILE A 1 186 ? 21.937 3.703 -23.049 1.00 91.50 186 ILE A N 1
ATOM 1449 C CA . ILE A 1 186 ? 22.445 2.475 -23.681 1.00 91.50 186 ILE A CA 1
ATOM 1450 C C . ILE A 1 186 ? 23.941 2.270 -23.439 1.00 91.50 186 ILE A C 1
ATOM 1452 O O . ILE A 1 186 ? 24.412 1.131 -23.384 1.00 91.50 186 ILE A O 1
ATOM 1456 N N . ASN A 1 187 ? 24.710 3.353 -23.338 1.00 90.75 187 ASN A N 1
ATOM 1457 C CA . ASN A 1 187 ? 26.161 3.282 -23.166 1.00 90.75 187 ASN A CA 1
ATOM 1458 C C . ASN A 1 187 ? 26.620 3.361 -21.692 1.00 90.75 187 ASN A C 1
ATOM 1460 O O . ASN A 1 187 ? 27.827 3.324 -21.444 1.00 90.75 187 ASN A O 1
ATOM 1464 N N . ASP A 1 188 ? 25.674 3.449 -20.752 1.00 90.94 188 ASP A N 1
ATOM 1465 C CA . ASP A 1 188 ? 25.890 3.577 -19.308 1.00 90.94 188 ASP A CA 1
ATOM 1466 C C . ASP A 1 188 ? 26.781 4.775 -18.900 1.00 90.94 188 ASP A C 1
ATOM 1468 O O . ASP A 1 188 ? 27.566 4.707 -17.952 1.00 90.94 188 ASP A O 1
ATOM 1472 N N . ASP A 1 189 ? 26.688 5.901 -19.620 1.00 93.12 189 ASP A N 1
ATOM 1473 C CA . ASP A 1 189 ? 27.459 7.124 -19.329 1.00 93.12 189 ASP A CA 1
ATOM 1474 C C . ASP A 1 189 ? 26.708 8.152 -18.456 1.00 93.12 189 ASP A C 1
ATOM 1476 O O . ASP A 1 189 ? 27.210 9.254 -18.195 1.00 93.12 189 ASP A O 1
ATOM 1480 N N . ALA A 1 190 ? 25.526 7.761 -17.971 1.00 90.31 190 ALA A N 1
ATOM 1481 C CA . ALA A 1 190 ? 24.576 8.540 -17.178 1.00 90.31 190 ALA A CA 1
ATOM 1482 C C . ALA A 1 190 ? 23.904 9.70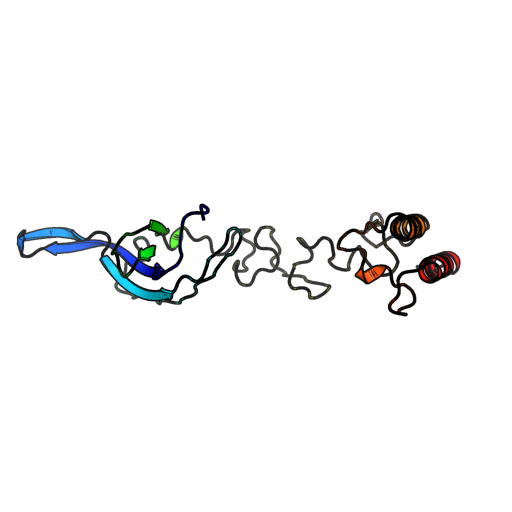6 -17.928 1.00 90.31 190 ALA A C 1
ATOM 1484 O O . ALA A 1 190 ? 23.245 10.532 -17.291 1.00 90.31 190 ALA A O 1
ATOM 1485 N N . HIS A 1 191 ? 24.046 9.794 -19.254 1.00 90.31 191 HIS A N 1
ATOM 1486 C CA . HIS A 1 191 ? 23.445 10.848 -20.065 1.00 90.31 191 HIS A CA 1
ATOM 1487 C C . HIS A 1 191 ? 22.719 10.274 -21.278 1.00 90.31 191 HIS A C 1
ATOM 1489 O O . HIS A 1 191 ? 23.350 9.891 -22.251 1.00 90.31 191 HIS A O 1
ATOM 1495 N N . VAL A 1 192 ? 21.392 10.389 -21.310 1.00 91.56 192 VAL A N 1
ATOM 1496 C CA . VAL A 1 192 ? 20.614 10.042 -22.507 1.00 91.56 192 VAL A CA 1
ATOM 1497 C C . VAL A 1 192 ? 20.811 11.104 -23.593 1.00 91.56 192 VAL A C 1
ATOM 1499 O O . VAL A 1 192 ? 20.398 12.258 -23.447 1.00 91.56 192 VAL A O 1
ATOM 1502 N N . ASN A 1 193 ? 21.479 10.741 -24.687 1.00 92.88 193 ASN A N 1
ATOM 1503 C CA . ASN A 1 193 ? 21.786 11.640 -25.792 1.00 92.88 193 ASN A CA 1
ATOM 1504 C C . ASN A 1 193 ? 21.928 10.909 -27.146 1.00 92.88 193 ASN A C 1
ATOM 1506 O O . ASN A 1 193 ? 21.641 9.726 -27.302 1.00 92.88 193 ASN A O 1
ATOM 1510 N N . ILE A 1 194 ? 22.364 11.629 -28.185 1.00 94.25 194 ILE A N 1
ATOM 1511 C CA . ILE A 1 194 ? 22.498 11.068 -29.541 1.00 94.25 194 ILE A CA 1
ATOM 1512 C C . ILE A 1 194 ? 23.493 9.895 -29.619 1.00 94.25 194 ILE A C 1
ATOM 1514 O O . ILE A 1 194 ? 23.400 9.067 -30.527 1.00 94.25 194 ILE A O 1
ATOM 1518 N N . VAL A 1 195 ? 24.449 9.812 -28.690 1.00 94.94 195 VAL A N 1
ATOM 1519 C CA . VAL A 1 195 ? 25.407 8.705 -28.602 1.00 94.94 195 VAL A CA 1
ATOM 1520 C C . VAL A 1 195 ? 24.695 7.398 -28.244 1.00 94.94 195 VAL A C 1
ATOM 1522 O O . VAL A 1 195 ? 25.048 6.367 -28.819 1.00 94.94 195 VAL A O 1
ATOM 1525 N N . ASP A 1 196 ? 23.652 7.423 -27.414 1.00 93.94 196 ASP A N 1
ATOM 1526 C CA . ASP A 1 196 ? 22.836 6.242 -27.098 1.00 93.94 196 ASP A CA 1
ATOM 1527 C C . ASP A 1 196 ? 22.099 5.726 -28.327 1.00 93.94 196 ASP A C 1
ATOM 1529 O O . ASP A 1 196 ? 22.163 4.538 -28.636 1.00 93.94 196 ASP A O 1
ATOM 1533 N N . ALA A 1 197 ? 21.500 6.627 -29.111 1.00 93.62 197 ALA A N 1
ATOM 1534 C CA . ALA A 1 197 ? 20.822 6.260 -30.352 1.00 93.62 197 ALA A CA 1
ATOM 1535 C C . ALA A 1 197 ? 21.788 5.641 -31.374 1.00 93.62 197 ALA A C 1
ATOM 1537 O O . ALA A 1 197 ? 21.464 4.648 -32.027 1.00 93.62 197 ALA A O 1
ATOM 1538 N N . ILE A 1 198 ? 23.003 6.186 -31.494 1.00 94.00 198 ILE A N 1
ATOM 1539 C CA . ILE A 1 198 ? 24.047 5.605 -32.351 1.00 94.00 198 ILE A CA 1
ATOM 1540 C C . ILE A 1 198 ? 24.455 4.218 -31.842 1.00 94.00 198 ILE A C 1
ATOM 1542 O O . ILE A 1 198 ? 24.638 3.303 -32.647 1.00 94.00 198 ILE A O 1
ATOM 1546 N N . THR A 1 199 ? 24.590 4.056 -30.527 1.00 93.19 199 THR A N 1
ATOM 1547 C CA . THR A 1 199 ? 24.980 2.786 -29.903 1.00 93.19 199 THR A CA 1
ATOM 1548 C C . THR A 1 199 ? 23.899 1.725 -30.106 1.00 93.19 199 THR A C 1
ATOM 1550 O O . THR A 1 199 ? 24.213 0.611 -30.522 1.00 93.19 199 THR A O 1
ATOM 1553 N N . LEU A 1 200 ? 22.624 2.083 -29.950 1.00 92.69 200 LEU A N 1
ATOM 1554 C CA . LEU A 1 200 ? 21.493 1.194 -30.210 1.00 92.69 200 LEU A CA 1
ATOM 1555 C C . LEU A 1 200 ? 21.457 0.726 -31.672 1.00 92.69 200 LEU A C 1
ATOM 1557 O O . LEU A 1 200 ? 21.328 -0.467 -31.945 1.00 92.69 200 LEU A O 1
ATOM 1561 N N . VAL A 1 201 ? 21.678 1.635 -32.629 1.00 94.00 201 VAL A N 1
ATOM 1562 C CA . VAL A 1 201 ? 21.803 1.268 -34.051 1.00 94.00 201 VAL A CA 1
ATOM 1563 C C . VAL A 1 201 ? 22.959 0.291 -34.272 1.00 94.00 201 VAL A C 1
ATOM 1565 O O . VAL A 1 201 ? 22.822 -0.650 -35.054 1.00 94.00 201 VAL A O 1
ATOM 1568 N N . GLN A 1 202 ? 24.097 0.481 -33.602 1.00 92.25 202 GLN A N 1
ATOM 1569 C CA . GLN A 1 202 ? 25.228 -0.445 -33.705 1.00 92.25 202 GLN A CA 1
ATOM 1570 C C . GLN A 1 202 ? 24.891 -1.831 -33.146 1.00 92.25 202 GLN A C 1
ATOM 1572 O O . GLN A 1 202 ? 25.273 -2.823 -33.765 1.00 92.25 202 GLN A O 1
ATOM 1577 N N . ILE A 1 203 ? 24.171 -1.910 -32.024 1.00 89.06 203 ILE A N 1
ATOM 1578 C CA . ILE A 1 203 ? 23.713 -3.175 -31.428 1.00 89.06 203 ILE A CA 1
ATOM 1579 C C . ILE A 1 203 ? 22.824 -3.934 -32.423 1.00 89.06 203 ILE A C 1
ATOM 1581 O O . ILE A 1 203 ? 23.153 -5.065 -32.791 1.00 89.06 203 ILE A O 1
ATOM 1585 N N . ILE A 1 204 ? 21.807 -3.257 -32.972 1.00 90.44 204 ILE A N 1
ATOM 1586 C CA . ILE A 1 204 ? 20.875 -3.825 -33.960 1.00 90.44 204 ILE A CA 1
ATOM 1587 C C . ILE A 1 204 ? 21.614 -4.297 -35.219 1.00 90.44 204 ILE A C 1
ATOM 1589 O O . ILE A 1 204 ? 21.385 -5.399 -35.718 1.00 90.44 204 ILE A O 1
ATOM 1593 N N . MET A 1 205 ? 22.527 -3.479 -35.747 1.00 89.56 205 MET A N 1
ATOM 1594 C CA . MET A 1 205 ? 23.262 -3.787 -36.979 1.00 89.56 205 MET A CA 1
ATOM 1595 C C . MET A 1 205 ? 24.274 -4.926 -36.814 1.00 89.56 205 MET A C 1
ATOM 1597 O O . MET A 1 205 ? 24.576 -5.616 -37.790 1.00 89.56 205 MET A O 1
ATOM 1601 N N . ASN A 1 206 ? 24.802 -5.125 -35.606 1.00 86.69 206 ASN A N 1
ATOM 1602 C CA . ASN A 1 206 ? 25.738 -6.205 -35.303 1.00 86.69 206 ASN A CA 1
ATOM 1603 C C . ASN A 1 206 ? 25.034 -7.541 -35.007 1.00 86.69 206 ASN A C 1
ATOM 1605 O O . ASN A 1 206 ? 25.715 -8.562 -34.923 1.00 86.69 206 ASN A O 1
ATOM 1609 N N . GLY A 1 207 ? 23.700 -7.551 -34.893 1.00 69.75 207 GLY A N 1
ATOM 1610 C CA . GLY A 1 207 ? 22.917 -8.756 -34.614 1.00 69.75 207 GLY A CA 1
ATOM 1611 C C . GLY A 1 207 ? 23.107 -9.294 -33.196 1.00 69.75 207 GLY A C 1
ATOM 1612 O O . GLY A 1 207 ? 22.930 -10.489 -32.982 1.00 69.75 207 GLY A O 1
ATOM 1613 N N . ASN A 1 208 ? 23.487 -8.433 -32.247 1.00 61.16 208 ASN A N 1
ATOM 1614 C CA . ASN A 1 208 ? 23.580 -8.771 -30.823 1.00 61.16 208 ASN A CA 1
ATOM 1615 C C . ASN A 1 208 ? 22.234 -8.526 -30.115 1.00 61.16 208 ASN A C 1
ATOM 1617 O O . ASN A 1 208 ? 22.214 -7.933 -29.038 1.00 61.16 208 ASN A O 1
ATOM 1621 N N . ASN A 1 209 ? 21.139 -8.951 -30.750 1.00 53.72 209 ASN A N 1
ATOM 1622 C CA . ASN A 1 209 ? 19.780 -8.860 -30.218 1.00 53.72 209 ASN A CA 1
ATOM 1623 C C . ASN A 1 209 ? 19.340 -10.236 -29.724 1.00 53.72 209 ASN A C 1
ATOM 1625 O O . ASN A 1 209 ? 19.489 -11.203 -30.511 1.00 53.72 209 ASN A O 1
#

Foldseek 3Di:
DPLPDALPQKKKWKFKWFAQCWDQDPVVRDTDGDGGHTDDTWDIGRDPDGDPPDDDDDDGDDDDDPPGDLQRIKMKMWIARPPVRDTDDIDMDRPVRPPQQQCPQPDGCVQALDSNDRDVPQDQQPPPSHGPVRDPQSCQQLPQQQQVSDADPVSHHDRDVVSLVNLVCCQVVVDGDPNRVVRQCNVPPNDRDVVSSVVSVVCRVVVVD